Protein AF-A0A7S2ID87-F1 (afdb_monomer_lite)

Sequence (211 aa):
MTSSTAAPGLWVMKVPNFLKQHMDAAQAAGRPLGTVLPEIGSSSGGGGGPGGSSGGGQTSFTLSLAEAVLPEGVPRDYELRFTMPPAALYVLSRTEGAPGDASALESAMHEGRVTAKGEIRPRTLTAEYRNLMKDRVDEAAAPRRTMGTIIDDTELRRDRLNHRQVQQEEKAGKAQKVQRREQAQKNKRARVVLTGRELKDRLGELFGRQQ

Foldseek 3Di:
DDPPPAQDADEAEAEDPVLVVVVVVCVVVVHDFFDKAWPPDPCPDDDDDPDDDDDDDQTKIKTAGPPDPDPPLDARIKIWGWDPFDDWDWDKDWDDDDPPDPCRVVRIDTNGTHGIYTYIGRPDPDPSNVVVVVVVVCVVVVPPDPPPPVPCPPPPPPPPPPVVVVVVVVVVVVVVVVVVVVVVVVVVVVPPPQDPVSVVVVVVVVVVVVD

Structure (mmCIF, N/CA/C/O backbone):
data_AF-A0A7S2ID87-F1
#
_entry.id   AF-A0A7S2ID87-F1
#
loop_
_atom_site.group_PDB
_atom_site.id
_atom_site.type_symbol
_atom_site.label_atom_id
_atom_site.label_alt_id
_atom_site.label_comp_id
_atom_site.label_asym_id
_atom_site.label_entity_id
_atom_site.label_seq_id
_atom_site.pdbx_PDB_ins_code
_atom_site.Cartn_x
_atom_site.Cartn_y
_atom_site.Cartn_z
_atom_site.occupancy
_atom_site.B_iso_or_equiv
_atom_site.auth_seq_id
_atom_site.auth_comp_id
_atom_site.auth_asym_id
_atom_site.auth_atom_id
_atom_site.pdbx_PDB_model_num
ATOM 1 N N . MET A 1 1 ? 37.795 14.725 -13.497 1.00 40.03 1 MET A N 1
ATOM 2 C CA . MET A 1 1 ? 36.650 13.799 -13.618 1.00 40.03 1 MET A CA 1
ATOM 3 C C . MET A 1 1 ? 35.480 14.431 -12.888 1.00 40.03 1 MET A C 1
ATOM 5 O O . MET A 1 1 ? 35.488 14.493 -11.669 1.00 40.03 1 MET A O 1
ATOM 9 N N . THR A 1 2 ? 34.562 15.041 -13.629 1.00 38.81 2 THR A N 1
ATOM 10 C CA . THR A 1 2 ? 33.420 15.789 -13.091 1.00 38.81 2 THR A CA 1
ATOM 11 C C . THR A 1 2 ? 32.290 14.818 -12.760 1.00 38.81 2 THR A C 1
ATOM 13 O O . THR A 1 2 ? 31.446 14.536 -13.607 1.00 38.81 2 THR A O 1
ATOM 16 N N . SER A 1 3 ? 32.274 14.272 -11.544 1.00 42.81 3 SER A N 1
ATOM 17 C CA . SER A 1 3 ? 31.124 13.525 -11.027 1.00 42.81 3 SER A CA 1
ATOM 18 C C . SER A 1 3 ? 30.025 14.515 -10.635 1.00 42.81 3 SER A C 1
ATOM 20 O O . SER A 1 3 ? 29.896 14.911 -9.478 1.00 42.81 3 SER A O 1
ATOM 22 N N . SER A 1 4 ? 29.254 14.967 -11.625 1.00 38.69 4 SER A N 1
ATOM 23 C CA . SER A 1 4 ? 27.946 15.572 -11.383 1.00 38.69 4 SER A CA 1
ATOM 24 C C . SER A 1 4 ? 27.009 14.449 -10.943 1.00 38.69 4 SER A C 1
ATOM 26 O O . SER A 1 4 ? 26.357 13.804 -11.760 1.00 38.69 4 SER A O 1
ATOM 28 N N . THR A 1 5 ? 27.007 14.142 -9.647 1.00 57.16 5 THR A N 1
ATOM 29 C CA . THR A 1 5 ? 26.077 13.176 -9.056 1.00 57.16 5 THR A CA 1
ATOM 30 C C . THR A 1 5 ? 24.718 13.860 -8.925 1.00 57.16 5 THR A C 1
ATOM 32 O O . THR A 1 5 ? 24.322 14.296 -7.846 1.00 57.16 5 THR A O 1
ATOM 35 N N . ALA A 1 6 ? 24.018 14.045 -10.046 1.00 60.22 6 ALA A N 1
ATOM 36 C CA . ALA A 1 6 ? 22.615 14.425 -10.007 1.00 60.22 6 ALA A CA 1
ATOM 37 C C . ALA A 1 6 ? 21.863 13.296 -9.294 1.00 60.22 6 ALA A C 1
ATOM 39 O O . ALA A 1 6 ? 21.844 12.162 -9.772 1.00 60.22 6 ALA A O 1
ATOM 40 N N . ALA A 1 7 ? 21.309 13.592 -8.117 1.00 66.38 7 ALA A N 1
ATOM 41 C CA . ALA A 1 7 ? 20.566 12.605 -7.351 1.00 66.38 7 ALA A CA 1
ATOM 42 C C . ALA A 1 7 ? 19.407 12.064 -8.213 1.00 66.38 7 ALA A C 1
ATOM 44 O O . ALA A 1 7 ? 18.699 12.867 -8.835 1.00 66.38 7 ALA A O 1
ATOM 45 N N . PRO A 1 8 ? 19.226 10.736 -8.301 1.00 79.69 8 PRO A N 1
ATOM 46 C CA . PRO A 1 8 ? 18.256 10.142 -9.207 1.00 79.69 8 PRO A CA 1
ATOM 47 C C . PRO A 1 8 ? 16.834 10.606 -8.871 1.00 79.69 8 PRO A C 1
ATOM 49 O O . PRO A 1 8 ? 16.469 10.818 -7.712 1.00 79.69 8 PRO A O 1
ATOM 52 N N . GLY A 1 9 ? 16.025 10.790 -9.915 1.00 86.81 9 GLY A N 1
ATOM 53 C CA . GLY A 1 9 ? 14.604 11.075 -9.774 1.00 86.81 9 GLY A CA 1
ATOM 54 C C . GLY A 1 9 ? 13.848 9.800 -9.417 1.00 86.81 9 GLY A C 1
ATOM 55 O O . GLY A 1 9 ? 13.839 8.855 -10.200 1.00 86.81 9 GLY A O 1
ATOM 56 N N . LEU A 1 10 ? 13.216 9.776 -8.247 1.00 90.44 10 LEU A N 1
ATOM 57 C CA . LEU A 1 10 ? 12.549 8.592 -7.706 1.00 90.44 10 LEU A CA 1
ATOM 58 C C . LEU A 1 10 ? 11.033 8.653 -7.901 1.00 90.44 10 LEU A C 1
ATOM 60 O O . LEU A 1 10 ? 10.422 9.724 -7.848 1.00 90.44 10 LEU A O 1
ATOM 64 N N . TRP A 1 11 ? 10.405 7.490 -8.067 1.00 91.44 11 TRP A N 1
ATOM 65 C CA . TRP A 1 11 ? 8.948 7.352 -8.079 1.00 91.44 11 TRP A CA 1
ATOM 66 C C . TRP A 1 11 ? 8.470 6.677 -6.802 1.00 91.44 11 TRP A C 1
ATOM 68 O O . TRP A 1 11 ? 9.015 5.659 -6.383 1.00 91.44 11 TRP A O 1
ATOM 78 N N . VAL A 1 12 ? 7.419 7.227 -6.198 1.00 91.44 12 VAL A N 1
ATOM 79 C CA . VAL A 1 12 ? 6.788 6.650 -5.008 1.00 91.44 12 VAL A CA 1
ATOM 80 C C . VAL A 1 12 ? 5.393 6.166 -5.363 1.00 91.44 12 VAL A C 1
ATOM 82 O O . VAL A 1 12 ? 4.514 6.960 -5.696 1.00 91.44 12 VAL A O 1
ATOM 85 N N . MET A 1 13 ? 5.181 4.857 -5.245 1.00 92.38 13 MET A N 1
ATOM 86 C CA . MET A 1 13 ? 3.920 4.213 -5.595 1.00 92.38 13 MET A CA 1
ATOM 87 C C . MET A 1 13 ? 3.238 3.636 -4.358 1.00 92.38 13 MET A C 1
ATOM 89 O O . MET A 1 13 ? 3.838 2.892 -3.585 1.00 92.38 13 MET A O 1
ATOM 93 N N . LYS A 1 14 ? 1.954 3.950 -4.184 1.00 93.69 14 LYS A N 1
ATOM 94 C CA . LYS A 1 14 ? 1.097 3.282 -3.205 1.00 93.69 14 LYS A CA 1
ATOM 95 C C . LYS A 1 14 ? 0.700 1.908 -3.741 1.00 93.69 14 LYS A C 1
ATOM 97 O O . LYS A 1 14 ? 0.033 1.815 -4.771 1.00 93.69 14 LYS A O 1
ATOM 102 N N . VAL A 1 15 ? 1.077 0.863 -3.012 1.00 91.75 15 VAL A N 1
ATOM 103 C CA . VAL A 1 15 ? 0.817 -0.538 -3.365 1.00 91.75 15 VAL A CA 1
ATOM 104 C C . VAL A 1 15 ? -0.291 -1.098 -2.465 1.00 91.75 15 VAL A C 1
ATOM 106 O O . VAL A 1 15 ? -0.220 -0.919 -1.247 1.00 91.75 15 VAL A O 1
ATOM 109 N N . PRO A 1 16 ? -1.319 -1.775 -3.008 1.00 89.31 16 PRO A N 1
ATOM 110 C CA . PRO A 1 16 ? -2.282 -2.512 -2.196 1.00 89.31 16 PRO A CA 1
ATOM 111 C C . PRO A 1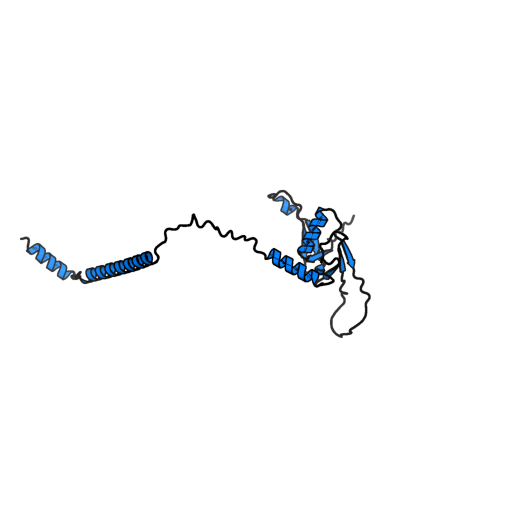 16 ? -1.609 -3.592 -1.334 1.00 89.31 16 PRO A C 1
ATOM 113 O O . PRO A 1 16 ? -0.708 -4.286 -1.800 1.00 89.31 16 PRO A O 1
ATOM 116 N N . ASN A 1 17 ? -2.081 -3.789 -0.099 1.00 87.31 17 ASN A N 1
ATOM 117 C CA . ASN A 1 17 ? -1.438 -4.696 0.867 1.00 87.31 17 ASN A CA 1
ATOM 118 C C . ASN A 1 17 ? -1.251 -6.127 0.348 1.00 87.31 17 ASN A C 1
ATOM 120 O O . ASN A 1 17 ? -0.205 -6.728 0.569 1.00 87.31 17 ASN A O 1
ATOM 124 N N . PHE A 1 18 ? -2.237 -6.672 -0.362 1.00 82.81 18 PHE A N 1
ATOM 125 C CA . PHE A 1 18 ? -2.116 -8.022 -0.910 1.00 82.81 18 PHE A CA 1
ATOM 126 C C . PHE A 1 18 ? -1.036 -8.120 -1.992 1.00 82.81 18 PHE A C 1
ATOM 128 O O . PHE A 1 18 ? -0.341 -9.128 -2.089 1.00 82.81 18 PHE A O 1
ATOM 135 N N . LEU A 1 19 ? -0.888 -7.068 -2.803 1.00 87.44 19 LEU A N 1
ATOM 136 C CA . LEU A 1 19 ? 0.127 -7.024 -3.842 1.00 87.44 19 LEU A CA 1
ATOM 137 C C . LEU A 1 19 ? 1.508 -6.899 -3.198 1.00 87.44 19 LEU A C 1
ATOM 139 O O . LEU A 1 19 ? 2.429 -7.589 -3.616 1.00 87.44 19 LEU A O 1
ATOM 143 N N . LYS A 1 20 ? 1.620 -6.116 -2.116 1.00 89.94 20 LYS A N 1
ATOM 144 C CA . LYS A 1 20 ? 2.827 -6.064 -1.286 1.00 89.94 20 LYS A CA 1
ATOM 145 C C . LYS A 1 20 ? 3.214 -7.457 -0.775 1.00 89.94 20 LYS A C 1
ATOM 147 O O . LYS A 1 20 ? 4.346 -7.864 -0.980 1.00 89.94 20 LYS A O 1
ATOM 152 N N . GLN A 1 21 ? 2.281 -8.208 -0.182 1.00 87.25 21 GLN A N 1
ATOM 153 C CA . GLN A 1 21 ? 2.548 -9.569 0.313 1.00 87.25 21 GLN A CA 1
ATOM 154 C C . GLN A 1 21 ? 3.052 -10.502 -0.797 1.00 87.25 21 GLN A C 1
ATOM 156 O O . GLN A 1 21 ? 4.003 -11.252 -0.592 1.00 87.25 21 GLN A O 1
ATOM 161 N N . HIS A 1 22 ? 2.445 -10.433 -1.985 1.00 85.44 22 HIS A N 1
ATOM 162 C CA . HIS A 1 22 ? 2.896 -11.206 -3.140 1.00 85.44 22 HIS A CA 1
ATOM 163 C C . HIS A 1 22 ? 4.303 -10.787 -3.598 1.00 85.44 22 HIS A C 1
ATOM 165 O O . HIS A 1 22 ? 5.134 -11.644 -3.893 1.00 85.44 22 HIS A O 1
ATOM 171 N N . MET A 1 23 ? 4.588 -9.482 -3.634 1.00 88.19 23 MET A N 1
ATOM 172 C CA . MET A 1 23 ? 5.908 -8.961 -3.994 1.00 88.19 23 MET A CA 1
ATOM 173 C C . MET A 1 23 ? 6.980 -9.367 -2.979 1.00 88.19 23 MET A C 1
ATOM 175 O O . MET A 1 23 ? 8.044 -9.819 -3.389 1.00 88.19 23 MET A O 1
ATOM 179 N N . ASP A 1 24 ? 6.686 -9.283 -1.680 1.00 89.69 24 ASP A N 1
ATOM 180 C CA . ASP A 1 24 ? 7.597 -9.715 -0.615 1.00 89.69 24 ASP A CA 1
ATOM 181 C C . ASP A 1 24 ? 7.930 -11.216 -0.768 1.00 89.69 24 ASP A C 1
ATOM 183 O O . ASP A 1 24 ? 9.094 -11.613 -0.709 1.00 89.69 24 ASP A O 1
ATOM 187 N N . ALA A 1 25 ? 6.917 -12.055 -1.028 1.00 87.06 25 ALA A N 1
ATOM 188 C CA . ALA A 1 25 ? 7.093 -13.495 -1.223 1.00 87.06 25 ALA A CA 1
ATOM 189 C C . ALA A 1 25 ? 7.902 -13.826 -2.489 1.00 87.06 25 ALA A C 1
ATOM 191 O O . ALA A 1 25 ? 8.789 -14.682 -2.462 1.00 87.06 25 ALA A O 1
ATOM 192 N N . ALA A 1 26 ? 7.628 -13.139 -3.599 1.00 86.31 2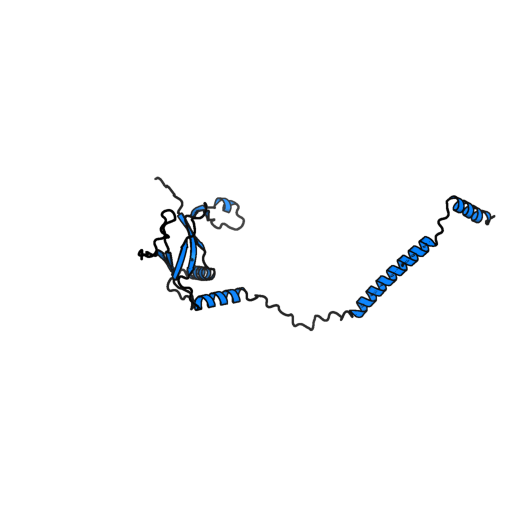6 ALA A N 1
ATOM 193 C CA . ALA A 1 26 ? 8.366 -13.321 -4.844 1.00 86.31 26 ALA A CA 1
ATOM 194 C C . ALA A 1 26 ? 9.825 -12.847 -4.723 1.00 86.31 26 ALA A C 1
ATOM 196 O O . ALA A 1 26 ? 10.724 -13.534 -5.209 1.00 86.31 26 ALA A O 1
ATOM 197 N N . GLN A 1 27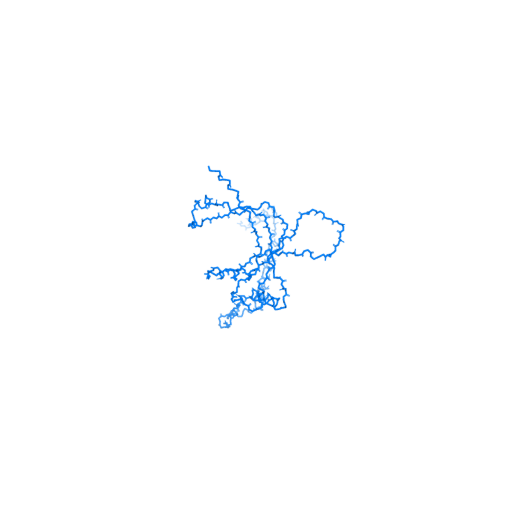 ? 10.073 -11.741 -4.013 1.00 88.88 27 GLN A N 1
ATOM 198 C CA . GLN A 1 27 ? 11.417 -11.245 -3.719 1.00 88.88 27 GLN A CA 1
ATOM 199 C C . GLN A 1 27 ? 12.204 -12.229 -2.844 1.00 88.88 27 GLN A C 1
ATOM 201 O O . GLN A 1 27 ? 13.351 -12.536 -3.162 1.00 88.88 27 GLN A O 1
ATOM 206 N N . ALA A 1 28 ? 11.587 -12.774 -1.790 1.00 88.44 28 ALA A N 1
ATOM 207 C CA . ALA A 1 28 ? 12.207 -13.800 -0.948 1.00 88.44 28 ALA A CA 1
ATOM 208 C C . ALA A 1 28 ? 12.546 -15.080 -1.736 1.00 88.44 28 ALA A C 1
ATOM 210 O O . ALA A 1 28 ? 13.547 -15.736 -1.459 1.00 88.44 28 ALA A O 1
ATOM 211 N N . ALA A 1 29 ? 11.743 -15.411 -2.751 1.00 87.12 29 ALA A N 1
ATOM 212 C CA . ALA A 1 29 ? 11.988 -16.527 -3.660 1.00 87.12 29 ALA A CA 1
ATOM 213 C C . ALA A 1 29 ? 12.976 -16.205 -4.802 1.00 87.12 29 ALA A C 1
ATOM 215 O O . ALA A 1 29 ? 13.206 -17.065 -5.654 1.00 87.12 29 ALA A O 1
ATOM 216 N N . GLY A 1 30 ? 13.520 -14.982 -4.870 1.00 87.81 30 GLY A N 1
ATOM 217 C CA . GLY A 1 30 ? 14.417 -14.539 -5.944 1.00 87.81 30 GLY A CA 1
ATOM 218 C C . GLY A 1 30 ? 13.762 -14.492 -7.330 1.00 87.81 30 GLY A C 1
ATOM 219 O O . GLY A 1 30 ? 14.453 -14.587 -8.343 1.00 87.81 30 GLY A O 1
ATOM 220 N N . ARG A 1 31 ? 12.428 -14.396 -7.397 1.00 86.44 31 ARG A N 1
ATOM 221 C CA . ARG A 1 31 ? 11.663 -14.403 -8.652 1.00 86.44 31 ARG A CA 1
ATOM 222 C C . ARG A 1 31 ? 11.424 -12.979 -9.159 1.00 86.44 31 ARG A C 1
ATOM 224 O O . ARG A 1 31 ? 11.217 -12.072 -8.350 1.00 86.44 31 ARG A O 1
ATOM 231 N N . PRO A 1 32 ? 11.388 -12.763 -10.487 1.00 86.75 32 PRO A N 1
ATOM 232 C CA . PRO A 1 32 ? 11.008 -11.468 -11.038 1.00 86.75 32 PRO A CA 1
ATOM 233 C C . PRO A 1 32 ? 9.559 -11.129 -10.659 1.00 86.75 32 PRO A C 1
ATOM 235 O O . PRO A 1 32 ? 8.677 -11.984 -10.719 1.00 86.75 32 PRO A O 1
ATOM 238 N N . LEU A 1 33 ? 9.312 -9.871 -10.285 1.00 87.19 33 LEU A N 1
ATOM 239 C CA . LEU A 1 33 ? 7.988 -9.396 -9.860 1.00 87.19 33 LEU A CA 1
ATOM 240 C C . LEU A 1 33 ? 7.041 -9.157 -11.042 1.00 87.19 33 LEU A C 1
ATOM 242 O O . LEU A 1 33 ? 5.837 -9.388 -10.944 1.00 87.19 33 LEU A O 1
ATOM 246 N N . GLY A 1 34 ? 7.588 -8.693 -12.162 1.00 89.75 34 GLY A N 1
ATOM 247 C CA . GLY A 1 34 ? 6.828 -8.301 -13.338 1.00 89.75 34 GLY A CA 1
ATOM 248 C C . GLY A 1 34 ? 7.561 -7.253 -14.160 1.00 89.75 34 GLY A C 1
ATOM 249 O O . GLY A 1 34 ? 8.721 -6.932 -13.898 1.00 89.75 34 GLY A O 1
ATOM 250 N N . THR A 1 35 ? 6.862 -6.712 -15.148 1.00 91.56 35 THR A N 1
ATOM 251 C CA . THR A 1 35 ? 7.368 -5.674 -16.046 1.00 91.56 35 THR A CA 1
ATOM 252 C C . THR A 1 35 ? 6.466 -4.454 -15.990 1.00 91.56 35 THR A C 1
ATOM 254 O O . THR A 1 35 ? 5.243 -4.581 -16.045 1.00 91.56 35 THR A O 1
ATOM 257 N N . VAL A 1 36 ? 7.072 -3.270 -15.906 1.00 91.50 36 VAL A N 1
ATOM 258 C CA . VAL A 1 36 ? 6.365 -1.996 -16.056 1.00 91.50 36 VAL A CA 1
ATOM 259 C C . VAL A 1 36 ? 6.531 -1.538 -17.496 1.00 91.50 36 VAL A C 1
ATOM 261 O O . VAL A 1 36 ? 7.653 -1.356 -17.964 1.00 91.50 36 VAL A O 1
ATOM 264 N N . LEU A 1 37 ? 5.416 -1.359 -18.191 1.00 90.31 37 LEU A N 1
ATOM 265 C CA . LEU A 1 37 ? 5.379 -0.907 -19.573 1.00 90.31 37 LEU A CA 1
ATOM 266 C C . LEU A 1 37 ? 4.681 0.455 -19.634 1.00 90.31 37 LEU A C 1
ATOM 268 O O . LEU A 1 37 ? 3.621 0.614 -19.021 1.00 90.31 37 LEU A O 1
ATOM 272 N N . PRO A 1 38 ? 5.240 1.449 -20.346 1.00 87.81 38 PRO A N 1
ATOM 273 C CA . PRO A 1 38 ? 4.486 2.652 -20.658 1.00 87.81 38 PRO A CA 1
ATOM 274 C C . PRO A 1 38 ? 3.290 2.253 -21.521 1.00 87.81 38 PRO A C 1
ATOM 276 O O . PRO A 1 38 ? 3.427 1.496 -22.484 1.00 87.81 38 PRO A O 1
ATOM 279 N N . GLU A 1 39 ? 2.108 2.747 -21.179 1.00 79.00 39 GLU A N 1
ATOM 280 C CA . GLU A 1 39 ? 0.954 2.589 -22.047 1.00 79.00 39 GLU A CA 1
ATOM 281 C C . GLU A 1 39 ? 1.128 3.597 -23.183 1.00 79.00 39 GLU A C 1
ATOM 283 O O . GLU A 1 39 ? 0.947 4.805 -23.025 1.00 79.00 39 GLU A O 1
ATOM 288 N N . ILE A 1 40 ? 1.576 3.102 -24.336 1.00 69.50 40 ILE A N 1
ATOM 289 C CA . ILE A 1 40 ? 1.690 3.913 -25.544 1.00 69.50 40 ILE A CA 1
ATOM 290 C C . ILE A 1 40 ? 0.265 4.123 -26.051 1.00 69.50 40 ILE A C 1
ATOM 292 O O . ILE A 1 40 ? -0.245 3.372 -26.883 1.00 69.50 40 ILE A O 1
ATOM 296 N N . GLY A 1 41 ? -0.409 5.122 -25.488 1.00 56.56 41 GLY A N 1
ATOM 297 C CA . GLY A 1 41 ? -1.694 5.579 -25.976 1.00 56.56 41 GLY A CA 1
ATOM 298 C C . GLY A 1 41 ? -1.537 6.053 -27.414 1.00 56.56 41 GLY A C 1
ATOM 299 O O . GLY A 1 41 ? -1.013 7.134 -27.674 1.00 56.56 41 GLY A O 1
ATOM 300 N N . SER A 1 42 ? -2.033 5.244 -28.348 1.00 45.97 42 SER A N 1
ATOM 301 C CA . SER A 1 42 ? -2.579 5.771 -29.590 1.00 45.97 42 SER A CA 1
ATOM 302 C C . SER A 1 42 ? -3.614 6.813 -29.185 1.00 45.97 42 SER A C 1
ATOM 304 O O . SER A 1 42 ? -4.549 6.505 -28.449 1.00 45.97 42 SER A O 1
ATOM 306 N N . SER A 1 43 ? -3.416 8.053 -29.608 1.00 45.91 43 SER A N 1
ATOM 307 C CA . SER A 1 43 ? -4.355 9.157 -29.468 1.00 45.91 43 SER A CA 1
ATOM 308 C C . SER A 1 43 ? -5.643 8.848 -30.244 1.00 45.91 43 SER A C 1
ATOM 310 O O . SER A 1 43 ? -5.891 9.400 -31.312 1.00 45.91 43 SER A O 1
ATOM 312 N N . SER A 1 44 ? -6.475 7.928 -29.750 1.00 44.41 44 SER A N 1
ATOM 313 C CA . SER A 1 44 ? -7.812 7.710 -30.292 1.00 44.41 44 SER A CA 1
ATOM 314 C C . SER A 1 44 ? -8.676 8.890 -29.866 1.00 44.41 44 SER A C 1
ATOM 316 O O . SER A 1 44 ? -8.989 9.056 -28.687 1.00 44.41 44 SER A O 1
ATOM 318 N N . GLY A 1 45 ? -8.969 9.745 -30.842 1.00 46.19 45 GLY A N 1
ATOM 319 C CA . GLY A 1 45 ? -9.698 10.986 -30.667 1.00 46.19 45 GLY A CA 1
ATOM 320 C C . GLY A 1 45 ? -11.082 10.828 -30.043 1.00 46.19 45 GLY A C 1
ATOM 321 O O . GLY A 1 45 ? -11.722 9.783 -30.113 1.00 46.19 45 GLY A O 1
ATOM 322 N N . GLY A 1 46 ? -11.552 11.934 -29.476 1.00 43.03 46 GLY A N 1
ATOM 323 C CA . GLY A 1 46 ? -12.934 12.089 -29.047 1.00 43.03 46 GLY A CA 1
ATOM 324 C C . GLY A 1 46 ? -13.060 13.054 -27.879 1.00 43.03 46 GLY A C 1
ATOM 325 O O . GLY A 1 46 ? -12.802 12.680 -26.743 1.00 43.03 46 GLY A O 1
ATOM 326 N N . GLY A 1 47 ? -13.503 14.280 -28.165 1.00 37.56 47 GLY A N 1
ATOM 327 C CA . GLY A 1 47 ? -14.029 15.196 -27.151 1.00 37.56 47 GLY A CA 1
ATOM 328 C C . GLY A 1 47 ? -13.246 16.493 -27.006 1.00 37.56 47 GLY A C 1
ATOM 329 O O . GLY A 1 47 ? -12.547 16.696 -26.020 1.00 37.56 47 GLY A O 1
ATOM 330 N N . GLY A 1 48 ? -13.396 17.391 -27.981 1.00 44.41 48 GLY A N 1
ATOM 331 C CA . GLY A 1 48 ? -13.028 18.791 -27.817 1.00 44.41 48 GLY A CA 1
ATOM 332 C C . GLY A 1 48 ? -13.854 19.434 -26.702 1.00 44.41 48 GLY A C 1
ATOM 333 O O . GLY A 1 48 ? -15.072 19.550 -26.811 1.00 44.41 48 GLY A O 1
ATOM 334 N N . GLY A 1 49 ? -13.176 19.863 -25.643 1.00 35.91 49 GLY A N 1
ATOM 335 C CA . GLY A 1 49 ? -13.684 20.808 -24.657 1.00 35.91 49 GLY A CA 1
ATOM 336 C C . GLY A 1 49 ? -12.727 22.001 -24.606 1.00 35.91 49 GLY A C 1
ATOM 337 O O . GLY A 1 49 ? -11.533 21.793 -24.378 1.00 35.91 49 GLY A O 1
ATOM 338 N N . PRO A 1 50 ? -13.181 23.241 -24.853 1.00 47.19 50 PRO A N 1
ATOM 339 C CA . PRO A 1 50 ? -12.310 24.401 -24.805 1.00 47.19 50 PRO A CA 1
ATOM 340 C C . PRO A 1 50 ? -12.197 24.881 -23.356 1.00 47.19 50 PRO A C 1
ATOM 342 O O . PRO A 1 50 ? -13.105 25.518 -22.831 1.00 47.19 50 PRO A O 1
ATOM 345 N N . GLY A 1 51 ? -11.075 24.582 -22.705 1.00 43.69 51 GLY A N 1
ATOM 346 C CA . GLY A 1 51 ? -10.717 25.231 -21.445 1.00 43.69 51 GLY A CA 1
ATOM 347 C C . GLY A 1 51 ? -9.873 24.363 -20.525 1.00 43.69 51 GLY A C 1
ATOM 348 O O . GLY A 1 51 ? -10.406 23.512 -19.822 1.00 43.69 51 GLY A O 1
ATOM 349 N N . GLY A 1 52 ? -8.567 24.629 -20.473 1.00 37.75 52 GLY A N 1
ATOM 350 C CA . GLY A 1 52 ? -7.731 24.157 -19.368 1.00 37.75 52 GLY A CA 1
ATOM 351 C C . GLY A 1 52 ? -6.299 23.806 -19.751 1.00 37.75 52 GLY A C 1
ATOM 352 O O . GLY A 1 52 ? -6.007 22.670 -20.086 1.00 37.75 52 GLY A O 1
ATOM 353 N N . SER A 1 53 ? -5.423 24.806 -19.662 1.00 36.81 53 SER A N 1
ATOM 354 C CA . SER A 1 53 ? -4.004 24.735 -19.288 1.00 36.81 53 SER A CA 1
ATOM 355 C C . SER A 1 53 ? -3.163 23.494 -19.641 1.00 36.81 53 SER A C 1
ATOM 357 O O . SER A 1 53 ? -3.184 22.479 -18.959 1.00 36.81 53 SER A O 1
ATOM 359 N N . SER A 1 54 ? -2.241 23.717 -20.582 1.00 38.16 54 SER A N 1
ATOM 360 C CA . SER A 1 54 ? -0.811 23.385 -20.468 1.00 38.16 54 SER A CA 1
ATOM 361 C C . SER A 1 54 ? -0.416 21.940 -20.108 1.00 38.16 54 SER A C 1
ATOM 363 O O . SER A 1 54 ? -0.046 21.640 -18.978 1.00 38.16 54 SER A O 1
ATOM 365 N N . GLY A 1 55 ? -0.295 21.099 -21.139 1.00 40.56 55 GLY A N 1
ATOM 366 C CA . GLY A 1 55 ? 1.020 20.547 -21.496 1.00 40.56 55 GLY A CA 1
ATOM 367 C C . GLY A 1 55 ? 1.685 19.557 -20.535 1.00 40.56 55 GLY A C 1
ATOM 368 O O . GLY A 1 55 ? 2.863 19.711 -20.229 1.00 40.56 55 GLY A O 1
ATOM 369 N N . GLY A 1 56 ? 0.979 18.510 -20.121 1.00 44.00 56 GLY A N 1
ATOM 370 C CA . GLY A 1 56 ? 1.595 17.315 -19.547 1.00 44.00 56 GLY A CA 1
ATOM 371 C C . GLY A 1 56 ? 0.771 16.099 -19.929 1.00 44.00 56 GLY A C 1
ATOM 372 O O . GLY A 1 56 ? -0.213 15.805 -19.259 1.00 44.00 56 GLY A O 1
ATOM 373 N N . GLY A 1 57 ? 1.122 15.433 -21.034 1.00 52.62 57 GLY A N 1
ATOM 374 C CA . GLY A 1 57 ? 0.483 14.174 -21.413 1.00 52.62 57 GLY A CA 1
ATOM 375 C C . GLY A 1 57 ? 0.547 13.221 -20.226 1.00 52.62 57 GLY A C 1
ATOM 376 O O . GLY 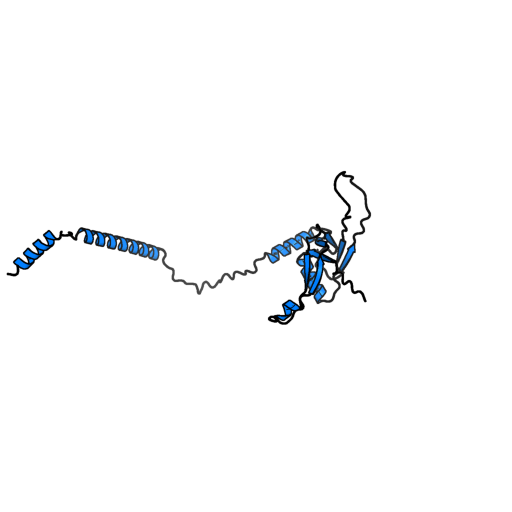A 1 57 ? 1.632 12.956 -19.710 1.00 52.62 57 GLY A O 1
ATOM 377 N N . GLN A 1 58 ? -0.612 12.786 -19.740 1.00 59.12 58 GLN A N 1
ATOM 378 C CA . GLN A 1 58 ? -0.704 11.889 -18.600 1.00 59.12 58 GLN A CA 1
ATOM 379 C C . GLN A 1 58 ? -0.116 10.545 -19.044 1.00 59.12 58 GLN A C 1
ATOM 381 O O . GLN A 1 58 ? -0.772 9.770 -19.731 1.00 59.12 58 GLN A O 1
ATOM 386 N N . THR A 1 59 ? 1.162 10.311 -18.750 1.00 66.75 59 THR A N 1
ATOM 387 C CA . THR A 1 59 ? 1.829 9.051 -19.065 1.00 66.75 59 THR A CA 1
ATOM 388 C C . THR A 1 59 ? 1.264 7.985 -18.132 1.00 66.75 59 THR A C 1
ATOM 390 O O . THR A 1 59 ? 1.595 7.936 -16.946 1.00 66.75 59 THR A O 1
ATOM 393 N N . SER A 1 60 ? 0.344 7.165 -18.640 1.00 79.81 60 SER A N 1
ATOM 394 C CA . SER A 1 60 ? -0.116 5.972 -17.935 1.00 79.81 60 SER A CA 1
ATOM 395 C C . SER A 1 60 ? 0.895 4.844 -18.132 1.00 79.81 60 SER A C 1
ATOM 397 O O . SER A 1 60 ? 1.543 4.716 -19.173 1.00 79.81 60 SER A O 1
ATOM 399 N N . PHE A 1 61 ? 1.085 4.038 -17.093 1.00 90.38 61 PHE A N 1
ATOM 400 C CA . PHE A 1 61 ? 1.957 2.869 -17.133 1.00 90.38 61 PHE A CA 1
ATOM 401 C C . PHE A 1 61 ? 1.161 1.663 -16.657 1.00 90.38 61 PHE A C 1
ATOM 403 O O . PHE A 1 61 ? 0.286 1.782 -15.800 1.00 90.38 61 PHE A O 1
ATOM 410 N N . THR A 1 62 ? 1.480 0.493 -17.194 1.00 92.00 62 THR A N 1
ATOM 411 C CA . THR A 1 62 ? 0.899 -0.779 -16.771 1.00 92.00 62 THR A CA 1
ATOM 412 C C . THR A 1 62 ? 1.982 -1.638 -16.135 1.00 92.00 62 THR A C 1
ATOM 414 O O . THR A 1 62 ? 3.050 -1.829 -16.710 1.00 92.00 62 THR A O 1
ATOM 417 N N . LEU A 1 63 ? 1.711 -2.155 -14.943 1.00 92.00 63 LEU A N 1
ATOM 418 C CA . LEU A 1 63 ? 2.477 -3.214 -14.306 1.00 92.00 63 LEU A CA 1
ATOM 419 C C . LEU A 1 63 ? 1.803 -4.544 -14.619 1.00 92.00 63 LEU A C 1
ATOM 421 O O . LEU A 1 63 ? 0.703 -4.808 -14.135 1.00 92.00 63 LEU A O 1
ATOM 425 N N . SER A 1 64 ? 2.493 -5.382 -15.382 1.00 91.19 64 SER A N 1
ATOM 426 C CA . SER A 1 64 ? 2.096 -6.766 -15.625 1.00 91.19 64 SER A CA 1
ATOM 427 C C . SER A 1 64 ? 2.924 -7.674 -14.731 1.00 91.19 64 SER A C 1
ATOM 429 O O . SER A 1 64 ? 4.155 -7.699 -14.823 1.00 91.19 64 SER A O 1
ATOM 431 N N . LEU A 1 65 ? 2.257 -8.401 -13.837 1.00 89.56 65 LEU A N 1
ATOM 432 C CA . LEU A 1 65 ? 2.929 -9.334 -12.940 1.00 89.56 65 LEU A CA 1
ATOM 433 C C . LEU A 1 65 ? 3.505 -10.519 -13.723 1.00 89.56 65 LEU A C 1
ATOM 435 O O . LEU A 1 65 ? 2.918 -10.994 -14.705 1.00 89.56 65 LEU A O 1
ATOM 439 N N . ALA A 1 66 ? 4.675 -10.983 -13.279 1.00 84.56 66 ALA A N 1
ATOM 440 C CA . ALA A 1 66 ? 5.316 -12.162 -13.844 1.00 84.56 66 ALA A CA 1
ATOM 441 C C . ALA A 1 66 ? 4.418 -13.396 -13.677 1.00 84.56 66 ALA A C 1
ATOM 443 O O . ALA A 1 66 ? 3.555 -13.445 -12.802 1.00 84.56 66 ALA A O 1
ATOM 444 N N . GLU A 1 67 ? 4.649 -14.403 -14.515 1.00 65.62 67 GLU A N 1
ATOM 445 C CA . GLU A 1 67 ? 3.862 -15.638 -14.630 1.00 65.62 67 GLU A CA 1
ATOM 446 C C . GLU A 1 67 ? 4.093 -16.614 -13.457 1.00 65.62 67 GLU A C 1
ATOM 448 O O . GLU A 1 67 ? 4.247 -17.820 -13.622 1.00 65.62 67 GLU A O 1
ATOM 453 N N . ALA A 1 68 ? 4.177 -16.077 -12.242 1.00 63.47 68 ALA A N 1
ATOM 454 C CA . ALA A 1 68 ? 4.119 -16.856 -11.022 1.00 63.47 68 ALA A CA 1
ATOM 455 C C . ALA A 1 68 ? 2.671 -17.294 -10.760 1.00 63.47 68 ALA A C 1
ATOM 457 O O . ALA A 1 68 ? 1.724 -16.702 -11.279 1.00 63.47 68 ALA A O 1
ATOM 458 N N . VAL A 1 69 ? 2.509 -18.331 -9.933 1.00 66.62 69 VAL A N 1
ATOM 459 C CA . VAL A 1 69 ? 1.209 -18.827 -9.460 1.00 66.62 69 VAL A CA 1
ATOM 460 C C . VAL A 1 69 ? 0.522 -17.720 -8.654 1.00 66.62 69 VAL A C 1
ATOM 462 O O . VAL A 1 69 ? 0.690 -17.616 -7.439 1.00 66.62 69 VAL A O 1
ATOM 465 N N . LEU A 1 70 ? -0.205 -16.848 -9.348 1.00 72.56 70 LEU A N 1
ATOM 466 C CA . LEU A 1 70 ? -1.088 -15.873 -8.735 1.00 72.56 70 LEU A CA 1
ATOM 467 C C . LEU A 1 70 ? -2.295 -16.628 -8.164 1.00 72.56 70 LEU A C 1
ATOM 469 O O . LEU A 1 70 ? -2.793 -17.549 -8.815 1.00 72.56 70 LEU A O 1
ATOM 473 N N . PRO A 1 71 ? -2.779 -16.259 -6.967 1.00 74.25 71 PRO A N 1
ATOM 474 C CA . PRO A 1 71 ? -4.034 -16.792 -6.462 1.00 74.25 71 PRO A CA 1
ATOM 475 C C . PRO A 1 71 ? -5.167 -16.548 -7.465 1.00 74.25 71 PRO A C 1
ATOM 477 O O . PRO A 1 71 ? -5.208 -15.502 -8.121 1.00 74.25 71 PRO A O 1
ATOM 480 N N . GLU A 1 72 ? -6.088 -17.503 -7.563 1.00 76.88 72 GLU A N 1
ATOM 481 C CA . GLU A 1 72 ? -7.256 -17.401 -8.438 1.00 76.88 72 GLU A CA 1
ATOM 482 C C . GLU A 1 72 ? -8.040 -16.105 -8.149 1.00 76.88 72 GLU A C 1
ATOM 484 O O . GLU A 1 72 ? -8.206 -15.699 -6.996 1.00 76.88 72 GLU A O 1
ATOM 489 N N . GLY A 1 73 ? -8.452 -15.400 -9.206 1.00 75.06 73 GLY A N 1
ATOM 490 C CA . GLY A 1 73 ? -9.168 -14.123 -9.106 1.00 75.06 73 GLY A CA 1
ATOM 491 C C . GLY A 1 73 ? -8.297 -12.875 -8.874 1.00 75.06 73 GLY A C 1
ATOM 492 O O . GLY A 1 73 ? -8.837 -11.766 -8.813 1.00 75.06 73 GLY A O 1
ATOM 493 N N . VAL A 1 74 ? -6.965 -12.996 -8.764 1.00 80.56 74 VAL A N 1
ATOM 494 C CA . VAL A 1 74 ? -6.061 -11.831 -8.685 1.00 80.56 74 VAL A CA 1
ATOM 495 C C . VAL A 1 74 ? -5.738 -11.302 -10.092 1.00 80.56 74 VAL A C 1
ATOM 497 O O . VAL A 1 74 ? -5.205 -12.049 -10.912 1.00 80.56 74 VAL A O 1
ATOM 500 N N . PRO A 1 75 ? -5.992 -10.009 -10.388 1.00 84.12 75 PRO A N 1
ATOM 501 C CA . PRO A 1 75 ? -5.624 -9.409 -11.664 1.00 84.12 75 PRO A CA 1
ATOM 502 C C . PRO A 1 75 ? -4.119 -9.501 -11.913 1.00 84.12 75 PRO A C 1
ATOM 504 O O . PRO A 1 75 ? -3.322 -9.300 -10.994 1.00 84.12 75 PRO A O 1
ATOM 507 N N . ARG A 1 76 ? -3.737 -9.767 -13.164 1.00 86.88 76 ARG A N 1
ATOM 508 C CA . ARG A 1 76 ? -2.333 -9.777 -13.600 1.00 86.88 76 ARG A CA 1
ATOM 509 C C . ARG A 1 76 ? -1.825 -8.382 -13.952 1.00 86.88 76 ARG A C 1
ATOM 511 O O . ARG A 1 76 ? -0.658 -8.081 -13.711 1.00 86.88 76 ARG A O 1
ATOM 518 N N . ASP A 1 77 ? -2.715 -7.546 -14.476 1.00 90.19 77 ASP A N 1
ATOM 519 C CA . ASP A 1 77 ? -2.390 -6.210 -14.954 1.00 90.19 77 ASP A CA 1
ATOM 520 C C . ASP A 1 77 ? -2.919 -5.136 -14.009 1.00 90.19 77 ASP A C 1
ATOM 522 O O . ASP A 1 77 ? -4.098 -5.105 -13.630 1.00 90.19 77 ASP A O 1
ATOM 526 N N . TYR A 1 78 ? -2.028 -4.213 -13.673 1.00 91.62 78 TYR A N 1
ATOM 527 C CA . TYR A 1 78 ? -2.305 -3.073 -12.821 1.00 91.62 78 TYR A CA 1
ATOM 528 C C . TYR A 1 78 ? -1.950 -1.780 -13.538 1.00 91.62 78 TYR A C 1
ATOM 530 O O . TYR A 1 78 ? -0.890 -1.658 -14.139 1.00 91.62 78 TYR A O 1
ATOM 538 N N . GLU A 1 79 ? -2.819 -0.791 -13.433 1.00 92.19 79 GLU A N 1
ATOM 539 C CA . GLU A 1 79 ? -2.571 0.563 -13.900 1.00 92.19 79 GLU A CA 1
ATOM 540 C C . GLU A 1 79 ? -1.827 1.357 -12.815 1.00 92.19 79 GLU A C 1
ATOM 542 O O . GLU A 1 79 ? -2.216 1.366 -11.640 1.00 92.19 79 GLU A O 1
ATOM 547 N N . LEU A 1 80 ? -0.756 2.040 -13.209 1.00 92.31 80 LEU A N 1
ATOM 548 C CA . LEU A 1 80 ? -0.017 2.982 -12.378 1.00 92.31 80 LEU A CA 1
ATOM 549 C C . LEU A 1 80 ? -0.563 4.379 -12.652 1.00 92.31 80 LEU A C 1
ATOM 551 O O . LEU A 1 80 ? -0.311 4.968 -13.704 1.00 92.31 80 LEU A O 1
ATOM 555 N N . ARG A 1 81 ? -1.294 4.921 -11.679 1.00 88.88 81 ARG A N 1
ATOM 556 C CA . ARG A 1 81 ? -1.858 6.267 -11.760 1.00 88.88 81 ARG A CA 1
ATOM 557 C C . ARG A 1 81 ? -0.999 7.244 -10.995 1.00 88.88 81 ARG A C 1
ATOM 559 O O . ARG A 1 81 ? -0.958 7.212 -9.766 1.00 88.88 81 ARG A O 1
ATOM 566 N N . PHE A 1 82 ? -0.343 8.134 -11.724 1.00 88.38 82 PHE A N 1
ATOM 567 C CA . PHE A 1 82 ? 0.391 9.239 -11.130 1.00 88.38 82 PHE A CA 1
ATOM 568 C C . PHE A 1 82 ? -0.571 10.354 -10.717 1.00 88.38 82 PHE A C 1
ATOM 570 O O . PHE A 1 82 ? -1.468 10.754 -11.458 1.00 88.38 82 PHE A O 1
ATOM 577 N N . THR A 1 83 ? -0.388 10.831 -9.494 1.00 82.44 83 THR A N 1
ATOM 578 C CA . THR A 1 83 ? -1.046 12.021 -8.951 1.00 82.44 83 THR A CA 1
ATOM 579 C C . THR A 1 83 ? -0.204 13.262 -9.241 1.00 82.44 83 THR A C 1
ATOM 581 O O . THR A 1 83 ? 0.885 13.156 -9.808 1.00 82.44 83 THR A O 1
ATOM 584 N N . MET A 1 84 ? -0.682 14.441 -8.828 1.00 76.31 84 MET A N 1
ATOM 585 C CA . MET A 1 84 ? 0.122 15.663 -8.885 1.00 76.31 84 MET A CA 1
ATOM 586 C C . MET A 1 84 ? 1.534 15.436 -8.315 1.00 76.31 84 MET A C 1
ATOM 588 O O . MET A 1 84 ? 1.673 14.718 -7.314 1.00 76.31 84 MET A O 1
ATOM 592 N N . PRO A 1 85 ? 2.567 16.057 -8.918 1.00 70.88 85 PRO A N 1
ATOM 593 C CA . PRO A 1 85 ? 3.929 15.965 -8.419 1.00 70.88 85 PRO A CA 1
ATOM 594 C C . PRO A 1 85 ? 3.954 16.324 -6.932 1.00 70.88 85 PRO A C 1
ATOM 596 O O . PRO A 1 85 ? 3.361 17.337 -6.541 1.00 70.88 85 PRO A O 1
ATOM 599 N N . PRO A 1 86 ? 4.584 15.502 -6.081 1.00 76.31 86 PRO A N 1
ATOM 600 C CA . PRO A 1 86 ? 4.634 15.816 -4.669 1.00 76.31 86 PRO A CA 1
ATOM 601 C C . PRO A 1 86 ? 5.420 17.113 -4.442 1.00 76.31 86 PRO A C 1
ATOM 603 O O . PRO A 1 86 ? 6.328 17.458 -5.206 1.00 76.31 86 PRO A O 1
ATOM 606 N N . ALA A 1 87 ? 5.113 17.807 -3.341 1.00 82.19 87 ALA A N 1
ATOM 607 C CA . ALA A 1 87 ? 6.030 18.798 -2.781 1.00 82.19 87 ALA A CA 1
ATOM 608 C C . ALA A 1 87 ? 7.418 18.163 -2.559 1.00 82.19 87 ALA A C 1
ATOM 610 O O . ALA A 1 87 ? 7.549 16.943 -2.621 1.00 82.19 87 ALA A O 1
ATOM 611 N N . ALA A 1 88 ? 8.457 18.969 -2.321 1.00 85.69 88 ALA A N 1
ATOM 612 C CA . ALA A 1 88 ? 9.835 18.485 -2.207 1.00 85.69 88 ALA A CA 1
ATOM 613 C C . ALA A 1 88 ? 9.965 17.317 -1.201 1.00 85.69 88 ALA A C 1
ATOM 615 O O . ALA A 1 88 ? 10.026 17.521 0.008 1.00 85.69 88 ALA A O 1
ATOM 616 N N . LEU A 1 89 ? 9.977 16.092 -1.732 1.00 89.31 89 LEU A N 1
ATOM 617 C CA . LEU A 1 89 ? 10.098 14.835 -1.007 1.00 89.31 89 LEU A CA 1
ATOM 618 C C . LEU A 1 89 ? 11.446 14.225 -1.362 1.00 89.31 89 LEU A C 1
ATOM 620 O O . LEU A 1 89 ? 11.791 14.109 -2.541 1.00 89.31 89 LEU A O 1
ATOM 624 N N . TYR A 1 90 ? 12.177 13.814 -0.336 1.00 90.06 90 TYR A N 1
ATOM 625 C CA . TYR A 1 90 ? 13.492 13.205 -0.458 1.00 90.06 90 TYR A CA 1
ATOM 626 C C . TYR A 1 90 ? 13.476 11.853 0.239 1.00 90.06 90 TYR A C 1
ATOM 628 O O . TYR A 1 90 ? 12.841 11.698 1.285 1.00 90.06 90 TYR A O 1
ATOM 636 N N . VAL A 1 91 ? 14.152 10.879 -0.358 1.00 89.38 91 VAL A N 1
ATOM 637 C CA . VAL A 1 91 ? 14.324 9.551 0.224 1.00 89.38 91 VAL A CA 1
ATOM 638 C C . VAL A 1 91 ? 15.712 9.488 0.843 1.00 89.38 91 VAL A C 1
ATOM 640 O O . VAL A 1 91 ? 16.706 9.835 0.204 1.00 89.38 91 VAL A O 1
ATOM 643 N N . LEU A 1 92 ? 15.755 9.073 2.105 1.00 89.25 92 LEU A N 1
ATOM 644 C CA . LEU A 1 92 ? 16.980 8.826 2.850 1.00 89.25 92 LEU A CA 1
ATOM 645 C C . LEU A 1 92 ? 17.008 7.341 3.206 1.00 89.25 92 LEU A C 1
ATOM 647 O O . LEU A 1 92 ? 16.006 6.814 3.696 1.00 89.25 92 LEU A O 1
ATOM 651 N N . SER A 1 93 ? 18.129 6.677 2.963 1.00 86.88 93 SER A N 1
ATOM 652 C CA . SER A 1 93 ? 18.371 5.313 3.420 1.00 86.88 93 SER A CA 1
ATOM 653 C C . SER A 1 93 ? 19.323 5.323 4.608 1.00 86.88 93 SER A C 1
ATOM 655 O O . SER A 1 93 ? 20.076 6.272 4.838 1.00 86.88 93 SER A O 1
ATOM 657 N N . ARG A 1 94 ? 19.262 4.257 5.399 1.00 85.06 94 ARG A N 1
ATOM 658 C CA . ARG A 1 94 ? 20.170 4.017 6.514 1.00 85.06 94 ARG A CA 1
ATOM 659 C C . ARG A 1 94 ? 20.686 2.599 6.372 1.00 85.06 94 ARG A C 1
ATOM 661 O O . ARG A 1 94 ? 19.886 1.668 6.317 1.00 85.06 94 ARG A O 1
ATOM 668 N N . THR A 1 95 ? 22.000 2.433 6.320 1.00 76.94 95 THR A N 1
ATOM 669 C CA . THR A 1 95 ? 22.612 1.110 6.444 1.00 76.94 95 THR A CA 1
ATOM 670 C C . THR A 1 95 ? 22.433 0.641 7.881 1.00 76.94 95 THR A C 1
ATOM 672 O O . THR A 1 95 ? 22.810 1.343 8.822 1.00 76.94 95 THR A O 1
ATOM 675 N N . GLU A 1 96 ? 21.791 -0.507 8.058 1.00 69.25 96 GLU A N 1
ATOM 676 C CA . GLU A 1 96 ? 21.467 -1.045 9.375 1.00 69.25 96 GLU A CA 1
ATOM 677 C C . GLU A 1 96 ? 22.759 -1.485 10.088 1.00 69.25 96 GLU A C 1
ATOM 679 O O . GLU A 1 96 ? 23.312 -2.550 9.824 1.00 69.25 96 GLU A O 1
ATOM 684 N N . GLY A 1 97 ? 23.282 -0.613 10.953 1.00 62.00 97 GLY A N 1
ATOM 685 C CA . GLY A 1 97 ? 24.246 -0.971 11.993 1.00 62.00 97 GLY A CA 1
ATOM 686 C C . GLY A 1 97 ? 23.525 -1.541 13.218 1.00 62.00 97 GLY A C 1
ATOM 687 O O . GLY A 1 97 ? 22.312 -1.374 13.362 1.00 62.00 97 GLY A O 1
ATOM 688 N N . ALA A 1 98 ? 24.261 -2.214 14.106 1.00 53.97 98 ALA A N 1
ATOM 689 C CA . ALA A 1 98 ? 23.699 -2.836 15.305 1.00 53.97 98 ALA A CA 1
ATOM 690 C C . ALA A 1 98 ? 22.818 -1.854 16.119 1.00 53.97 98 ALA A C 1
ATOM 692 O O . ALA A 1 98 ? 23.151 -0.667 16.236 1.00 53.97 98 ALA A O 1
ATOM 693 N N . PRO A 1 99 ? 21.690 -2.315 16.693 1.00 56.84 99 PRO A N 1
ATOM 694 C CA . PRO A 1 99 ? 20.782 -1.451 17.437 1.00 56.84 99 PRO A CA 1
ATOM 695 C C . PRO A 1 99 ? 21.495 -0.857 18.661 1.00 56.84 99 PRO A C 1
ATOM 697 O O . PRO A 1 99 ? 21.857 -1.578 19.585 1.00 56.84 99 PRO A O 1
ATOM 700 N N . GLY A 1 100 ? 21.690 0.465 18.656 1.00 61.91 100 GLY A N 1
ATOM 701 C CA . GLY A 1 100 ? 22.355 1.213 19.732 1.00 61.91 100 GLY A CA 1
ATOM 702 C C . GLY A 1 100 ? 23.569 2.028 19.288 1.00 61.91 100 GLY A C 1
ATOM 703 O O . GLY A 1 100 ? 24.083 2.813 20.080 1.00 61.91 100 GLY A O 1
ATOM 704 N N . ASP A 1 101 ? 24.004 1.889 18.035 1.00 61.41 101 ASP A N 1
ATOM 705 C CA . ASP A 1 101 ? 25.187 2.594 17.554 1.00 61.41 101 ASP A CA 1
ATOM 706 C C . ASP A 1 101 ? 24.865 4.046 17.148 1.00 61.41 101 ASP A C 1
ATOM 708 O O . ASP A 1 101 ? 24.052 4.306 16.251 1.00 61.41 101 ASP A O 1
ATOM 712 N N . ALA A 1 102 ? 25.489 5.016 17.820 1.00 60.19 102 ALA A N 1
ATOM 713 C CA . ALA A 1 102 ? 25.311 6.445 17.547 1.00 60.19 102 ALA A CA 1
ATOM 714 C C . ALA A 1 102 ? 25.852 6.846 16.157 1.00 60.19 102 ALA A C 1
ATOM 716 O O . ALA A 1 102 ? 25.381 7.825 15.576 1.00 60.19 102 ALA A O 1
ATOM 717 N N . SER A 1 103 ? 26.760 6.045 15.583 1.00 58.78 103 SER A N 1
ATOM 718 C CA . SER A 1 103 ? 27.296 6.226 14.222 1.00 58.78 103 SER A CA 1
ATOM 719 C C . SER A 1 103 ? 26.259 5.970 13.121 1.00 58.78 103 SER A C 1
ATOM 721 O O . SER A 1 103 ? 26.399 6.404 11.976 1.00 58.78 103 SER A O 1
ATOM 723 N N . ALA A 1 104 ? 25.153 5.302 13.450 1.00 57.31 104 ALA A N 1
ATOM 724 C CA . ALA A 1 104 ? 24.146 4.965 12.460 1.00 57.31 104 ALA A CA 1
ATOM 725 C C . ALA A 1 104 ? 23.282 6.180 12.051 1.00 57.31 104 ALA A C 1
ATOM 727 O O . ALA A 1 104 ? 22.505 6.061 11.106 1.00 57.31 104 ALA A O 1
ATOM 728 N N . LEU A 1 105 ? 23.417 7.337 12.716 1.00 59.34 105 LEU A N 1
ATOM 729 C CA . LEU A 1 105 ? 22.884 8.625 12.241 1.00 59.34 105 LEU A CA 1
ATOM 730 C C . LEU A 1 105 ? 23.839 9.313 11.244 1.00 59.34 105 LEU A C 1
ATOM 732 O O . LEU A 1 105 ? 23.379 10.018 10.352 1.00 59.34 105 LEU A O 1
ATOM 736 N N . GLU A 1 106 ? 25.147 9.051 11.345 1.00 64.50 106 GLU A N 1
ATOM 737 C CA . GLU A 1 106 ? 26.171 9.527 10.398 1.00 64.50 106 GLU A CA 1
ATOM 738 C C . GLU A 1 106 ? 26.164 8.737 9.078 1.00 64.50 106 GLU A C 1
ATOM 740 O O . GLU A 1 106 ? 26.667 9.206 8.063 1.00 64.50 106 GLU A O 1
ATOM 745 N N . SER A 1 107 ? 25.537 7.557 9.074 1.00 69.25 107 SER A N 1
ATOM 746 C CA . SER A 1 107 ? 25.461 6.651 7.918 1.00 69.25 107 SER A CA 1
ATOM 747 C C . SER A 1 107 ? 24.199 6.839 7.058 1.00 69.25 107 SER A C 1
ATOM 749 O O . SER A 1 107 ? 23.857 5.970 6.256 1.00 69.25 107 SER A O 1
ATOM 751 N N . ALA A 1 108 ? 23.454 7.934 7.246 1.00 77.25 108 ALA A N 1
ATOM 752 C CA . ALA A 1 108 ? 22.273 8.220 6.437 1.00 77.25 108 ALA A CA 1
ATOM 753 C C . ALA A 1 108 ? 22.685 8.703 5.037 1.00 77.25 108 ALA A C 1
ATOM 755 O O . ALA A 1 108 ? 23.376 9.712 4.893 1.00 77.25 108 ALA A O 1
ATOM 756 N N . MET A 1 109 ? 22.239 7.999 3.998 1.00 84.06 109 MET A N 1
ATOM 757 C CA . MET A 1 109 ? 22.534 8.332 2.606 1.00 84.06 109 MET A CA 1
ATOM 758 C C . MET A 1 109 ? 21.317 8.961 1.930 1.00 84.06 109 MET A C 1
ATOM 760 O O . MET A 1 109 ? 20.181 8.524 2.109 1.00 84.06 109 MET A O 1
ATOM 764 N N . HIS A 1 110 ? 21.551 10.013 1.144 1.00 87.44 110 HIS A N 1
ATOM 765 C CA . HIS A 1 110 ? 20.512 10.629 0.326 1.00 87.44 110 HIS A CA 1
ATOM 766 C C . HIS A 1 110 ? 20.347 9.852 -0.982 1.00 87.44 110 HIS A C 1
ATOM 768 O O . HIS A 1 110 ? 21.203 9.924 -1.860 1.00 87.44 110 HIS A O 1
ATOM 774 N N . GLU A 1 111 ? 19.227 9.140 -1.103 1.00 87.69 111 GLU A N 1
ATOM 775 C CA . GLU A 1 111 ? 18.902 8.316 -2.273 1.00 87.69 111 GLU A CA 1
ATOM 776 C C . GLU A 1 111 ? 18.429 9.166 -3.449 1.00 87.69 111 GLU A C 1
ATOM 778 O O . GLU A 1 111 ? 18.739 8.876 -4.599 1.00 87.69 111 GLU A O 1
ATOM 783 N N . GLY A 1 112 ? 17.685 10.241 -3.177 1.00 90.25 112 GLY A N 1
ATOM 784 C CA . GLY A 1 112 ? 17.267 11.176 -4.210 1.00 90.25 112 GLY A CA 1
ATOM 785 C C . GLY A 1 112 ? 15.935 11.857 -3.958 1.00 90.25 112 GLY A C 1
ATOM 786 O O . GLY A 1 112 ? 15.287 11.699 -2.918 1.00 90.25 112 GLY A O 1
ATOM 787 N N . ARG A 1 113 ? 15.525 12.645 -4.953 1.00 90.25 113 ARG A N 1
ATOM 788 C CA . ARG A 1 113 ? 14.288 13.425 -4.919 1.00 90.25 113 ARG A CA 1
ATOM 789 C C . ARG A 1 113 ? 13.166 12.654 -5.596 1.00 90.25 113 ARG A C 1
ATOM 791 O O . ARG A 1 113 ? 13.316 12.180 -6.718 1.00 90.25 113 ARG A O 1
ATOM 798 N N . VAL A 1 114 ? 12.003 12.618 -4.959 1.00 90.25 114 VAL A N 1
ATOM 799 C CA . VAL A 1 114 ? 10.795 12.055 -5.562 1.00 90.25 114 VAL A CA 1
ATOM 800 C C . VAL A 1 114 ? 10.282 13.003 -6.645 1.00 90.25 114 VAL A C 1
ATOM 802 O O . VAL A 1 114 ? 9.911 14.144 -6.365 1.00 90.25 114 VAL A O 1
ATOM 805 N N . THR A 1 115 ? 10.266 12.529 -7.887 1.00 89.62 115 THR A N 1
ATOM 806 C CA . THR A 1 115 ? 9.782 13.269 -9.061 1.00 89.62 115 THR A CA 1
ATOM 807 C C . THR A 1 115 ? 8.330 12.945 -9.386 1.00 89.62 115 THR A C 1
ATOM 809 O O . THR A 1 115 ? 7.627 13.795 -9.927 1.00 89.62 115 THR A O 1
ATOM 812 N N . ALA A 1 116 ? 7.857 11.752 -9.015 1.00 88.75 116 ALA A N 1
ATOM 813 C CA . ALA A 1 116 ? 6.484 11.331 -9.252 1.00 88.75 116 ALA A CA 1
ATOM 814 C C . ALA A 1 116 ? 5.923 10.539 -8.068 1.00 88.75 116 ALA A C 1
ATOM 816 O O . ALA A 1 116 ? 6.618 9.743 -7.433 1.00 88.75 116 ALA A O 1
ATOM 817 N N . LYS A 1 117 ? 4.638 10.750 -7.785 1.00 90.62 117 LYS A N 1
ATOM 818 C CA . LYS A 1 117 ? 3.886 9.999 -6.781 1.00 90.62 117 LYS A CA 1
ATOM 819 C C . LYS A 1 117 ? 2.640 9.426 -7.427 1.00 90.62 117 LYS A C 1
ATOM 821 O O . LYS A 1 117 ? 1.960 10.142 -8.157 1.00 90.62 117 LYS A O 1
ATOM 826 N N . GLY A 1 118 ? 2.318 8.176 -7.134 1.00 90.62 118 GLY A N 1
ATOM 827 C CA . GLY A 1 118 ? 1.145 7.528 -7.695 1.00 90.62 118 GLY A CA 1
ATOM 828 C C . GLY A 1 118 ? 0.607 6.391 -6.849 1.00 90.62 118 GLY A C 1
ATOM 829 O O . GLY A 1 118 ? 1.056 6.136 -5.730 1.00 90.62 118 GLY A O 1
ATOM 830 N N . GLU A 1 119 ? -0.375 5.698 -7.399 1.00 92.06 119 GLU A N 1
ATOM 831 C CA . GLU A 1 119 ? -0.964 4.498 -6.823 1.00 92.06 119 GLU A CA 1
ATOM 832 C C . GLU A 1 119 ? -1.149 3.412 -7.880 1.00 92.06 119 GLU A C 1
ATOM 834 O O . GLU A 1 119 ? -1.373 3.695 -9.056 1.00 92.06 119 GLU A O 1
ATOM 839 N N . ILE A 1 120 ? -1.039 2.163 -7.438 1.00 91.75 120 ILE A N 1
ATOM 840 C CA . ILE A 1 120 ? -1.248 0.978 -8.262 1.00 91.75 120 ILE A CA 1
ATOM 841 C C . ILE A 1 120 ? -2.694 0.523 -8.078 1.00 91.75 120 ILE A C 1
ATOM 843 O O . ILE A 1 120 ? -3.127 0.248 -6.955 1.00 91.75 120 ILE A O 1
ATOM 847 N N . ARG A 1 121 ? -3.440 0.426 -9.180 1.00 90.12 121 ARG A N 1
ATOM 848 C CA . ARG A 1 121 ? -4.824 -0.061 -9.197 1.00 90.12 121 ARG A CA 1
ATOM 849 C C . ARG A 1 121 ? -4.967 -1.241 -10.153 1.00 90.12 121 ARG A C 1
ATOM 851 O O . ARG A 1 121 ? -4.280 -1.269 -11.164 1.00 90.12 121 ARG A O 1
ATOM 858 N N . PRO A 1 122 ? -5.845 -2.215 -9.875 1.00 88.12 122 PRO A N 1
ATOM 859 C CA . PRO A 1 122 ? -6.144 -3.260 -10.850 1.00 88.12 122 PRO A CA 1
ATOM 860 C C . PRO A 1 122 ? -6.744 -2.628 -12.110 1.00 88.12 122 PRO A C 1
ATOM 862 O O . PRO A 1 122 ? -7.626 -1.773 -12.005 1.00 88.12 122 PRO A O 1
ATOM 865 N N . ARG A 1 123 ? -6.283 -3.051 -13.293 1.00 83.50 123 ARG A N 1
ATOM 866 C CA . ARG A 1 123 ? -6.784 -2.514 -14.570 1.00 83.50 123 ARG A CA 1
ATOM 867 C C . ARG A 1 123 ? -8.258 -2.862 -14.783 1.00 83.50 123 ARG A C 1
ATOM 869 O O . ARG A 1 123 ? -9.047 -2.037 -15.231 1.00 83.50 123 ARG A O 1
ATOM 876 N N . THR A 1 124 ? -8.637 -4.080 -14.409 1.00 79.12 124 THR A N 1
ATOM 877 C CA . THR A 1 124 ? -10.009 -4.586 -14.494 1.00 79.12 124 THR A CA 1
ATOM 878 C C . THR A 1 124 ? -10.531 -4.934 -13.105 1.00 79.12 124 THR A C 1
ATOM 880 O O . THR A 1 124 ? -10.006 -5.821 -12.433 1.00 79.12 124 THR A O 1
ATOM 883 N N . LEU A 1 125 ? -11.599 -4.258 -12.680 1.00 75.62 125 LEU A N 1
ATOM 884 C CA . LEU A 1 125 ? -12.338 -4.576 -11.456 1.00 75.62 125 LEU A CA 1
ATOM 885 C C . LEU A 1 125 ? -13.355 -5.690 -11.736 1.00 75.62 125 LEU A C 1
ATOM 887 O O . LEU A 1 125 ? -14.544 -5.436 -11.937 1.00 75.62 125 LEU A O 1
ATOM 891 N N . THR A 1 126 ? -12.884 -6.935 -11.764 1.00 79.25 126 THR A N 1
ATOM 892 C CA . THR A 1 126 ? -13.764 -8.102 -11.911 1.00 79.25 126 THR A CA 1
ATOM 893 C C . THR A 1 126 ? -14.632 -8.294 -10.660 1.00 79.25 126 THR A C 1
ATOM 895 O O . THR A 1 126 ? -14.331 -7.790 -9.572 1.00 79.25 126 THR A O 1
ATOM 898 N N . ALA A 1 127 ? -15.768 -8.985 -10.803 1.00 78.69 127 ALA A N 1
ATOM 899 C CA . ALA A 1 127 ? -16.609 -9.347 -9.658 1.00 78.69 127 ALA A CA 1
ATOM 900 C C . ALA A 1 127 ? -15.851 -10.259 -8.675 1.00 78.69 127 ALA A C 1
ATOM 902 O O . ALA A 1 127 ? -15.915 -10.045 -7.468 1.00 78.69 127 ALA A O 1
ATOM 903 N N . GLU A 1 128 ? -15.057 -11.189 -9.204 1.00 78.12 128 GLU A N 1
ATOM 904 C CA . GLU A 1 128 ? -14.183 -12.087 -8.442 1.00 78.12 128 GLU A CA 1
ATOM 905 C C . GLU A 1 128 ? -13.185 -11.322 -7.575 1.00 78.12 128 GLU A C 1
ATOM 907 O O . GLU A 1 128 ? -13.100 -11.561 -6.375 1.00 78.12 128 GLU A O 1
ATOM 912 N N . TYR A 1 129 ? -12.495 -10.328 -8.142 1.00 79.44 129 TYR A N 1
ATOM 913 C CA . TYR A 1 129 ? -11.541 -9.523 -7.385 1.00 79.44 129 TYR A CA 1
ATOM 914 C C . TYR A 1 129 ? -12.215 -8.714 -6.267 1.00 79.44 129 TYR A C 1
ATOM 916 O O . TYR A 1 129 ? -11.655 -8.551 -5.182 1.00 79.44 129 TYR A O 1
ATOM 924 N N . ARG A 1 130 ? -13.437 -8.216 -6.500 1.00 81.62 130 ARG A N 1
ATOM 925 C CA . ARG A 1 130 ? -14.213 -7.524 -5.458 1.00 81.62 130 ARG A CA 1
ATOM 926 C C . ARG A 1 130 ? -14.591 -8.464 -4.317 1.00 81.62 130 ARG A C 1
ATOM 928 O O . ARG A 1 130 ? -14.462 -8.063 -3.164 1.00 81.62 130 ARG A O 1
ATOM 935 N N . ASN A 1 131 ? -15.004 -9.690 -4.634 1.00 82.50 131 ASN A N 1
ATOM 936 C CA . ASN A 1 131 ? -15.297 -10.712 -3.631 1.00 82.50 131 ASN A CA 1
ATOM 937 C C . ASN A 1 131 ? -14.031 -11.085 -2.851 1.00 82.50 131 ASN A C 1
ATOM 939 O O . ASN A 1 131 ? -14.040 -10.999 -1.634 1.00 82.50 131 ASN A O 1
ATOM 943 N N . LEU A 1 132 ? -12.907 -11.321 -3.533 1.00 80.56 132 LEU A N 1
ATOM 944 C CA . LEU A 1 132 ? -11.613 -11.599 -2.900 1.00 80.56 132 LEU A CA 1
ATOM 945 C C . LEU A 1 132 ? -11.182 -10.484 -1.931 1.00 80.56 132 LEU A C 1
ATOM 947 O O . LEU A 1 132 ? -10.690 -10.742 -0.833 1.00 80.56 132 LEU A O 1
ATOM 951 N N . MET A 1 133 ? -11.336 -9.220 -2.334 1.00 81.06 133 MET A N 1
ATOM 952 C CA . MET A 1 133 ? -11.011 -8.082 -1.471 1.00 81.06 133 MET A CA 1
ATOM 953 C C . MET A 1 133 ? -11.950 -7.994 -0.269 1.00 81.06 133 MET A C 1
ATOM 955 O O . MET A 1 133 ? -11.492 -7.652 0.818 1.00 81.06 133 MET A O 1
ATOM 959 N N . LYS A 1 134 ? -13.234 -8.314 -0.453 1.00 84.44 134 LYS A N 1
ATOM 960 C CA . LYS A 1 134 ? -14.207 -8.385 0.637 1.00 84.44 134 LYS A CA 1
ATOM 961 C C . LYS A 1 134 ? -13.854 -9.509 1.612 1.00 84.44 134 LYS A C 1
ATOM 963 O O . LYS A 1 134 ? -13.720 -9.225 2.793 1.00 84.44 134 LYS A O 1
ATOM 968 N N . ASP A 1 135 ? -13.587 -10.715 1.120 1.00 82.19 135 ASP A N 1
ATOM 969 C CA . ASP A 1 135 ? -13.224 -11.874 1.941 1.00 82.19 135 ASP A CA 1
ATOM 970 C C . ASP A 1 135 ? -11.963 -11.599 2.767 1.00 82.19 135 ASP A C 1
ATOM 972 O O . ASP A 1 135 ? -11.905 -11.922 3.948 1.00 82.19 135 ASP A O 1
ATOM 976 N N . ARG A 1 136 ? -10.970 -10.911 2.190 1.00 79.62 136 ARG A N 1
ATOM 977 C CA . ARG A 1 136 ? -9.761 -10.492 2.920 1.00 79.62 136 ARG A CA 1
ATOM 978 C C . ARG A 1 136 ? -10.026 -9.436 3.982 1.00 79.62 136 ARG A C 1
ATOM 980 O O . ARG A 1 136 ? -9.355 -9.429 5.011 1.00 79.62 136 ARG A O 1
ATOM 987 N N . VAL A 1 137 ? -10.945 -8.507 3.724 1.00 81.88 137 VAL A N 1
ATOM 988 C CA . VAL A 1 137 ? -11.370 -7.535 4.738 1.00 81.88 137 VAL A CA 1
ATOM 989 C C . VAL A 1 137 ? -12.117 -8.255 5.851 1.00 81.88 137 VAL A C 1
ATOM 991 O O . VAL A 1 137 ? -11.835 -7.978 7.010 1.00 81.88 137 VAL A O 1
ATOM 994 N N . ASP A 1 138 ? -12.986 -9.205 5.516 1.00 80.81 138 ASP A N 1
ATOM 995 C CA . ASP A 1 138 ? -13.736 -10.009 6.477 1.00 80.81 138 ASP A CA 1
ATOM 996 C C . ASP A 1 138 ? -12.800 -10.918 7.297 1.00 80.81 138 ASP A C 1
ATOM 998 O O . ASP A 1 138 ? -12.970 -11.023 8.506 1.00 80.81 138 ASP A O 1
ATOM 1002 N N . GLU A 1 139 ? -11.750 -11.490 6.699 1.00 78.56 139 GLU A N 1
ATOM 1003 C CA . GLU A 1 139 ? -10.711 -12.269 7.392 1.00 78.56 139 GLU A CA 1
ATOM 1004 C C . GLU A 1 139 ? -9.829 -11.388 8.292 1.00 78.56 139 GLU A C 1
ATOM 1006 O O . GLU A 1 139 ? -9.523 -11.750 9.427 1.00 78.56 139 GLU A O 1
ATOM 1011 N N . ALA A 1 140 ? -9.436 -10.201 7.822 1.00 74.06 140 ALA A N 1
ATOM 1012 C CA . ALA A 1 140 ? -8.666 -9.253 8.625 1.00 74.06 140 ALA A CA 1
ATOM 1013 C C . ALA A 1 140 ? -9.502 -8.629 9.757 1.00 74.06 140 ALA A C 1
ATOM 1015 O O . ALA A 1 140 ? -8.964 -8.295 10.815 1.00 74.06 140 ALA A O 1
ATOM 1016 N N . ALA A 1 141 ? -10.806 -8.462 9.531 1.00 73.69 141 ALA A N 1
ATOM 1017 C CA . ALA A 1 141 ? -11.781 -8.007 10.514 1.00 73.69 141 ALA A CA 1
ATOM 1018 C C . ALA A 1 141 ? -12.275 -9.146 11.414 1.00 73.69 141 ALA A C 1
ATOM 1020 O O . ALA A 1 141 ? -12.852 -8.863 12.470 1.00 73.69 141 ALA A O 1
ATOM 1021 N N . ALA A 1 142 ? -12.035 -10.409 11.036 1.00 66.94 142 ALA A N 1
ATOM 1022 C CA . ALA A 1 142 ? -12.374 -11.554 11.855 1.00 66.94 142 ALA A CA 1
ATOM 1023 C C . ALA A 1 142 ? -11.674 -11.373 13.203 1.00 66.94 142 ALA A C 1
ATOM 1025 O O . ALA A 1 142 ? -10.447 -11.206 13.268 1.00 66.94 142 ALA A O 1
ATOM 1026 N N . PRO A 1 143 ? -12.430 -11.348 14.310 1.00 60.50 143 PRO A N 1
ATOM 1027 C CA . PRO A 1 143 ? -11.833 -11.127 15.602 1.00 60.50 143 PRO A CA 1
ATOM 1028 C C . PRO A 1 143 ? -10.889 -12.295 15.880 1.00 60.50 143 PRO A C 1
ATOM 1030 O O . PRO A 1 143 ? -11.324 -13.394 16.212 1.00 60.50 143 PRO A O 1
ATOM 1033 N N . ARG A 1 144 ? -9.577 -12.032 15.881 1.00 56.12 144 ARG A N 1
ATOM 1034 C CA . ARG A 1 144 ? -8.542 -12.848 16.555 1.00 56.12 144 ARG A CA 1
ATOM 1035 C C . ARG A 1 144 ? -8.735 -12.889 18.083 1.00 56.12 144 ARG A C 1
ATOM 1037 O O . ARG A 1 144 ? -7.788 -12.966 18.857 1.00 56.12 144 ARG A O 1
ATOM 1044 N N . ARG A 1 145 ? -9.981 -12.791 18.530 1.00 56.06 145 ARG A N 1
ATOM 1045 C CA . ARG A 1 145 ? -10.448 -13.032 19.878 1.00 56.06 145 ARG A CA 1
ATOM 1046 C C . ARG A 1 145 ? -11.362 -14.236 19.771 1.00 56.06 145 ARG A C 1
ATOM 1048 O O . ARG A 1 145 ? -12.581 -14.105 19.751 1.00 56.06 145 ARG A O 1
ATOM 1055 N N . THR A 1 146 ? -10.764 -15.418 19.816 1.00 54.28 146 THR A N 1
ATOM 1056 C CA . THR A 1 146 ? -11.330 -16.426 20.702 1.00 54.28 146 THR A CA 1
ATOM 1057 C C . THR A 1 146 ? -11.395 -15.762 22.076 1.00 54.28 146 THR A C 1
ATOM 1059 O O . THR A 1 146 ? -10.432 -15.785 22.841 1.00 54.28 146 THR A O 1
ATOM 1062 N N . MET A 1 147 ? -12.503 -15.073 22.375 1.00 54.09 147 MET A N 1
ATOM 1063 C CA . MET A 1 147 ? -12.949 -15.021 23.752 1.00 54.09 147 MET A CA 1
ATOM 1064 C C . MET A 1 147 ? -13.115 -16.489 24.097 1.00 54.09 147 MET A C 1
ATOM 1066 O O . MET A 1 147 ? -14.098 -17.112 23.707 1.00 54.09 147 MET A O 1
ATOM 1070 N N . GLY A 1 148 ? -12.103 -17.063 24.744 1.00 57.03 148 GLY A N 1
ATOM 1071 C CA . GLY A 1 148 ? -12.352 -18.191 25.605 1.00 57.03 148 GLY A CA 1
ATOM 1072 C C . GLY A 1 148 ? -13.386 -17.676 26.587 1.00 57.03 148 GLY A C 1
ATOM 1073 O O . GLY A 1 148 ? -13.046 -17.006 27.557 1.00 57.03 148 GLY A O 1
ATOM 1074 N N . THR A 1 149 ? -14.665 -17.895 26.289 1.00 54.97 149 THR A N 1
ATOM 1075 C CA . THR A 1 149 ? -15.633 -18.123 27.342 1.00 54.97 149 THR A CA 1
ATOM 1076 C C . THR A 1 149 ? -14.986 -19.217 28.161 1.00 54.97 149 THR A C 1
ATOM 1078 O O . THR A 1 149 ? -14.888 -20.356 27.710 1.00 54.97 149 THR A O 1
ATOM 1081 N N . ILE A 1 150 ? -14.402 -18.819 29.286 1.00 56.69 150 ILE A N 1
ATOM 1082 C CA . ILE A 1 150 ? -13.992 -19.722 30.343 1.00 56.69 150 ILE A CA 1
ATOM 1083 C C . ILE A 1 150 ? -15.302 -20.393 30.752 1.00 56.69 150 ILE A C 1
ATOM 1085 O O . ILE A 1 150 ? -16.065 -19.857 31.549 1.00 56.69 150 ILE A O 1
ATOM 1089 N N . ILE A 1 151 ? -15.624 -21.506 30.094 1.00 57.69 151 ILE A N 1
ATOM 1090 C CA . ILE A 1 151 ? -16.656 -22.449 30.512 1.00 57.69 151 ILE A CA 1
ATOM 1091 C C . ILE A 1 151 ? -15.960 -23.311 31.558 1.00 57.69 151 ILE A C 1
ATOM 1093 O O . ILE A 1 151 ? -15.673 -24.481 31.343 1.00 57.69 151 ILE A O 1
ATOM 1097 N N . ASP A 1 152 ? -15.587 -22.673 32.659 1.00 52.16 152 ASP A N 1
ATOM 1098 C CA . ASP A 1 152 ? -15.206 -23.364 33.875 1.00 52.16 152 ASP A CA 1
ATOM 1099 C C . ASP A 1 152 ? -16.118 -22.824 34.974 1.00 52.16 152 ASP A C 1
ATOM 1101 O O . ASP A 1 152 ? -15.755 -22.046 35.857 1.00 52.16 152 ASP A O 1
ATOM 1105 N N . ASP A 1 153 ? -17.391 -23.198 34.833 1.00 54.38 153 ASP A N 1
ATOM 1106 C CA . ASP A 1 153 ? -18.485 -22.902 35.763 1.00 54.38 153 ASP A CA 1
ATOM 1107 C C . ASP A 1 153 ? -18.289 -23.603 37.128 1.00 54.38 153 ASP A C 1
ATOM 1109 O O . ASP A 1 153 ? -19.142 -23.524 38.017 1.00 54.38 153 ASP A O 1
ATOM 1113 N N . THR A 1 154 ? -17.158 -24.289 37.320 1.00 57.19 154 THR A N 1
ATOM 1114 C CA . THR A 1 154 ? -16.811 -25.000 38.549 1.00 57.19 154 THR A CA 1
ATOM 1115 C C . THR A 1 154 ? -15.926 -24.213 39.519 1.00 57.19 154 THR A C 1
ATOM 1117 O O . THR A 1 154 ? -15.992 -24.495 40.715 1.00 57.19 154 THR A O 1
ATOM 1120 N N . GLU A 1 155 ? -15.209 -23.168 39.084 1.00 53.91 155 GLU A N 1
ATOM 1121 C CA . GLU A 1 155 ? -14.322 -22.384 39.974 1.00 53.91 155 GLU A CA 1
ATOM 1122 C C . GLU A 1 155 ? -14.852 -20.985 40.344 1.00 53.91 155 GLU A C 1
ATOM 1124 O O . GLU A 1 155 ? -14.430 -20.390 41.336 1.00 53.91 155 GLU A O 1
ATOM 1129 N N . LEU A 1 156 ? -15.855 -20.465 39.629 1.00 52.50 156 LEU A N 1
ATOM 1130 C CA . LEU A 1 156 ? -16.477 -19.158 39.897 1.00 52.50 156 LEU A CA 1
ATOM 1131 C C . LEU A 1 156 ? -17.717 -19.240 40.800 1.00 52.50 156 LEU A C 1
ATOM 1133 O O . LEU A 1 156 ? -18.619 -18.401 40.716 1.00 52.50 156 LEU A O 1
ATOM 1137 N N . ARG A 1 157 ? -17.745 -20.185 41.749 1.00 53.66 157 ARG A N 1
ATOM 1138 C CA . ARG A 1 157 ? -18.635 -20.083 42.917 1.00 53.66 157 ARG A CA 1
ATOM 1139 C C . ARG A 1 157 ? -18.142 -18.964 43.834 1.00 53.66 157 ARG A C 1
ATOM 1141 O O . ARG A 1 157 ? -17.678 -19.195 44.943 1.00 53.66 157 ARG A O 1
ATOM 1148 N N . ARG A 1 158 ? -18.287 -17.716 43.379 1.00 57.84 158 ARG A N 1
ATOM 1149 C CA . ARG A 1 158 ? -18.472 -16.600 44.301 1.00 57.84 158 ARG A CA 1
ATOM 1150 C C . ARG A 1 158 ? -19.685 -16.969 45.134 1.00 57.84 158 ARG A C 1
ATOM 1152 O O . ARG A 1 158 ? -20.759 -17.191 44.567 1.00 57.84 158 ARG A O 1
ATOM 1159 N N . ASP A 1 159 ? -19.490 -17.069 46.447 1.00 54.44 159 ASP A N 1
ATOM 1160 C CA . ASP A 1 159 ? -20.579 -17.126 47.410 1.00 54.44 159 ASP A CA 1
ATOM 1161 C C . ASP A 1 159 ? -21.666 -16.187 46.922 1.00 54.44 159 ASP A C 1
ATOM 1163 O O . ASP A 1 159 ? -21.394 -15.015 46.642 1.00 54.44 159 ASP A O 1
ATOM 1167 N N . ARG A 1 160 ? -22.862 -16.738 46.696 1.00 56.88 160 ARG A N 1
ATOM 1168 C CA . ARG A 1 160 ? -24.030 -15.975 46.276 1.00 56.88 160 ARG A CA 1
ATOM 1169 C C . ARG A 1 160 ? -24.221 -14.874 47.309 1.00 56.88 160 ARG A C 1
ATOM 1171 O O . ARG A 1 160 ? -24.874 -15.089 48.326 1.00 56.88 160 ARG A O 1
ATOM 1178 N N . LEU A 1 161 ? -23.635 -13.706 47.050 1.00 58.94 161 LEU A N 1
ATOM 1179 C CA . LEU A 1 161 ? -23.903 -12.489 47.784 1.00 58.94 161 LEU A CA 1
ATOM 1180 C C . LEU A 1 161 ? -25.397 -12.284 47.623 1.00 58.94 161 LEU A C 1
ATOM 1182 O O . LEU A 1 161 ? -25.884 -11.923 46.550 1.00 58.94 161 LEU A O 1
ATOM 1186 N N . ASN A 1 162 ? -26.130 -12.600 48.685 1.00 63.97 162 ASN A N 1
ATOM 1187 C CA . ASN A 1 162 ? -27.553 -12.380 48.777 1.00 63.97 162 ASN A CA 1
ATOM 1188 C C . ASN A 1 162 ? -27.747 -10.873 48.626 1.00 63.97 162 ASN A C 1
ATOM 1190 O O . ASN A 1 162 ? -27.609 -10.113 49.582 1.00 63.97 162 ASN A O 1
ATOM 1194 N N . HIS A 1 163 ? -28.029 -10.421 47.405 1.00 63.66 163 HIS A N 1
ATOM 1195 C CA . HIS A 1 163 ? -28.129 -9.000 47.079 1.00 63.66 163 HIS A CA 1
ATOM 1196 C C . HIS A 1 163 ? -29.148 -8.293 47.991 1.00 63.66 163 HIS A C 1
ATOM 1198 O O . HIS A 1 163 ? -28.988 -7.132 48.360 1.00 63.66 163 HIS A O 1
ATOM 1204 N N . ARG A 1 164 ? 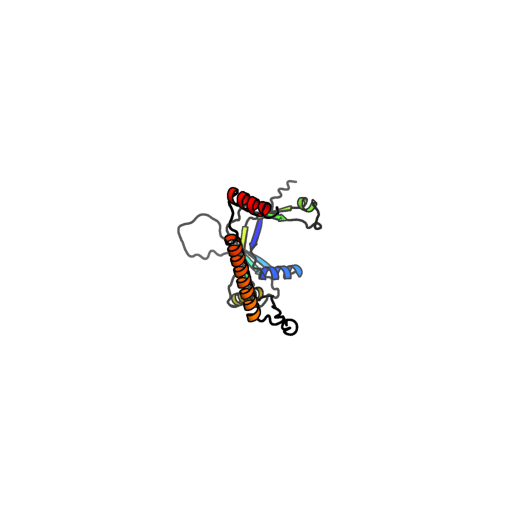-30.150 -9.050 48.456 1.00 67.50 164 ARG A N 1
ATOM 1205 C CA . ARG A 1 164 ? -31.139 -8.629 49.447 1.00 67.50 164 ARG A CA 1
ATOM 1206 C C . ARG A 1 164 ? -30.555 -8.376 50.845 1.00 67.50 164 ARG A C 1
ATOM 1208 O O . ARG A 1 164 ? -30.987 -7.424 51.484 1.00 67.50 164 ARG A O 1
ATOM 1215 N N . GLN A 1 165 ? -29.591 -9.175 51.311 1.00 69.56 165 GLN A N 1
ATOM 1216 C CA . GLN A 1 165 ? -28.911 -8.951 52.596 1.00 69.56 165 GLN A CA 1
ATOM 1217 C C . GLN A 1 165 ? -27.997 -7.728 52.525 1.00 69.56 165 GLN A C 1
ATOM 1219 O O . GLN A 1 165 ? -28.103 -6.857 53.381 1.00 69.56 165 GLN A O 1
ATOM 1224 N N . VAL A 1 166 ? -27.215 -7.583 51.450 1.00 71.94 166 VAL A N 1
ATOM 1225 C CA . VAL A 1 166 ? -26.339 -6.411 51.260 1.00 71.94 166 VAL A CA 1
ATOM 1226 C C . VAL A 1 166 ? -27.149 -5.109 51.241 1.00 71.94 166 VAL A C 1
ATOM 1228 O O . VAL A 1 166 ? -26.791 -4.138 51.903 1.00 71.94 166 VAL A O 1
ATOM 1231 N N . GLN A 1 167 ? -28.300 -5.093 50.558 1.00 73.69 167 GLN A N 1
ATOM 1232 C CA . GLN A 1 167 ? -29.188 -3.924 50.562 1.00 73.69 167 GLN A CA 1
ATOM 1233 C C . GLN A 1 167 ? -29.842 -3.655 51.930 1.00 73.69 167 GLN A C 1
ATOM 1235 O O . GLN A 1 167 ? -30.118 -2.498 52.261 1.00 73.69 167 GLN A O 1
ATOM 1240 N N . GLN A 1 168 ? -30.125 -4.692 52.726 1.00 76.50 168 GLN A N 1
ATOM 1241 C CA . GLN A 1 168 ? -30.670 -4.531 54.079 1.00 76.50 168 GLN A CA 1
ATOM 1242 C C . GLN A 1 168 ? -29.619 -3.979 55.046 1.00 76.50 168 GLN A C 1
ATOM 1244 O O . GLN A 1 168 ? -29.925 -3.054 55.800 1.00 76.50 168 GLN A O 1
ATOM 1249 N N . GLU A 1 169 ? -28.384 -4.471 54.979 1.00 75.69 169 GLU A N 1
ATOM 1250 C CA . GLU A 1 169 ? -27.264 -3.980 55.784 1.00 75.69 169 GLU A CA 1
ATOM 1251 C C . GLU A 1 169 ? -26.927 -2.522 55.453 1.00 75.69 169 GLU A C 1
ATOM 1253 O O . GLU A 1 169 ? -26.752 -1.704 56.359 1.00 75.69 169 GLU A O 1
ATOM 1258 N N . GLU A 1 170 ? -26.939 -2.142 54.171 1.00 76.00 170 GLU A N 1
ATOM 1259 C CA . GLU A 1 170 ? -26.682 -0.758 53.765 1.00 76.00 170 GLU A CA 1
ATOM 1260 C C . GLU A 1 170 ? -27.780 0.204 54.262 1.00 76.00 170 GLU A C 1
ATOM 1262 O O . GLU A 1 170 ? -27.496 1.321 54.716 1.00 76.00 170 GLU A O 1
ATOM 1267 N N . LYS A 1 171 ? -29.049 -0.234 54.240 1.00 79.62 171 LYS A N 1
ATOM 1268 C CA . LYS A 1 171 ? -30.172 0.530 54.810 1.00 79.62 171 LYS A CA 1
ATOM 1269 C C . LYS A 1 171 ? -30.072 0.639 56.333 1.00 79.62 171 LYS A C 1
ATOM 1271 O O . LYS A 1 171 ? -30.284 1.729 56.869 1.00 79.62 171 LYS A O 1
ATOM 1276 N N . ALA A 1 172 ? -29.703 -0.439 57.025 1.00 78.88 172 ALA A N 1
ATOM 1277 C CA . ALA A 1 172 ? -29.508 -0.436 58.474 1.00 78.88 172 ALA A CA 1
ATOM 1278 C C . ALA A 1 172 ? -28.347 0.485 58.896 1.00 78.88 172 ALA A C 1
ATOM 1280 O O . ALA A 1 172 ? -28.493 1.281 59.827 1.00 78.88 172 ALA A O 1
ATOM 1281 N N . GLY A 1 173 ? -27.232 0.467 58.158 1.00 82.31 173 GLY A N 1
ATOM 1282 C CA . GLY A 1 173 ? -26.089 1.353 58.395 1.00 82.31 173 GLY A CA 1
ATOM 1283 C C . GLY A 1 173 ? -26.430 2.835 58.198 1.00 82.31 173 GLY A C 1
ATOM 1284 O O . GLY A 1 173 ? -26.031 3.688 59.000 1.00 82.31 173 GLY A O 1
ATOM 1285 N N . LYS A 1 174 ? -27.238 3.162 57.179 1.00 83.19 174 LYS A N 1
ATOM 1286 C CA . LYS A 1 174 ? -27.754 4.527 56.971 1.00 83.19 174 LYS A CA 1
ATOM 1287 C C . LYS A 1 174 ? -28.668 4.969 58.121 1.00 83.19 174 LYS A C 1
ATOM 1289 O O . LYS A 1 174 ? -28.506 6.089 58.610 1.00 83.19 174 LYS A O 1
ATOM 1294 N N . ALA A 1 175 ? -29.554 4.097 58.606 1.00 82.06 175 ALA A N 1
ATOM 1295 C CA . ALA A 1 175 ? -30.445 4.397 59.729 1.00 82.06 175 ALA A CA 1
ATOM 1296 C C . ALA A 1 175 ? -29.681 4.644 61.046 1.00 82.06 175 ALA A C 1
ATOM 1298 O O . ALA A 1 175 ? -29.931 5.645 61.721 1.00 82.06 175 ALA A O 1
ATOM 1299 N N . GLN A 1 176 ? -28.683 3.813 61.372 1.00 83.25 176 GLN A N 1
ATOM 1300 C CA . GLN A 1 176 ? -27.836 4.025 62.556 1.00 83.25 176 GLN A CA 1
ATOM 1301 C C . GLN A 1 176 ? -27.067 5.351 62.494 1.00 83.25 176 GLN A C 1
ATOM 1303 O O . GLN A 1 176 ? -26.939 6.058 63.497 1.00 83.25 176 GLN A O 1
ATOM 1308 N N . LYS A 1 177 ? -26.577 5.739 61.309 1.00 85.25 177 LYS A N 1
ATOM 1309 C CA . LYS A 1 177 ? -25.869 7.015 61.124 1.00 85.25 177 LYS A CA 1
ATOM 1310 C C . LYS A 1 177 ? -26.779 8.222 61.365 1.00 85.25 177 LYS A C 1
ATOM 1312 O O . LYS A 1 177 ? -26.318 9.217 61.930 1.00 85.25 177 LYS A O 1
ATOM 1317 N N . VAL A 1 178 ? -28.048 8.143 60.962 1.00 85.56 178 VAL A N 1
ATOM 1318 C CA . VAL A 1 178 ? -29.047 9.191 61.228 1.00 85.56 178 VAL A CA 1
ATOM 1319 C C . VAL A 1 178 ? -29.361 9.264 62.722 1.00 85.56 178 VAL A C 1
ATOM 1321 O O . VAL A 1 178 ? -29.233 10.342 63.298 1.00 85.56 178 VAL A O 1
ATOM 1324 N N . GLN A 1 179 ? -29.620 8.130 63.382 1.00 83.44 179 GLN A N 1
ATOM 1325 C CA . GLN A 1 179 ? -29.865 8.095 64.832 1.00 83.44 179 GLN A CA 1
ATOM 1326 C C . GLN A 1 179 ? -28.696 8.679 65.635 1.00 83.44 179 GLN A C 1
ATOM 1328 O O . GLN A 1 179 ? -28.899 9.492 66.536 1.00 83.44 179 GLN A O 1
ATOM 1333 N N . ARG A 1 180 ? -27.450 8.356 65.262 1.00 85.75 180 ARG A N 1
ATOM 1334 C CA . ARG A 1 180 ? -26.255 8.900 65.926 1.00 85.75 180 ARG A CA 1
ATOM 1335 C C . ARG A 1 180 ? -26.135 10.419 65.754 1.00 85.75 180 ARG A C 1
ATOM 1337 O O . ARG A 1 180 ? -25.702 11.108 66.678 1.00 85.75 180 ARG A O 1
ATOM 1344 N N . ARG A 1 181 ? -26.536 10.963 64.597 1.00 84.19 181 ARG A N 1
ATOM 1345 C CA . ARG A 1 181 ? -26.574 12.417 64.351 1.00 84.19 181 ARG A CA 1
ATOM 1346 C C . ARG A 1 181 ? -27.680 13.102 65.150 1.00 84.19 181 ARG A C 1
ATOM 1348 O O . ARG A 1 181 ? -27.424 14.149 65.741 1.00 84.19 181 ARG A O 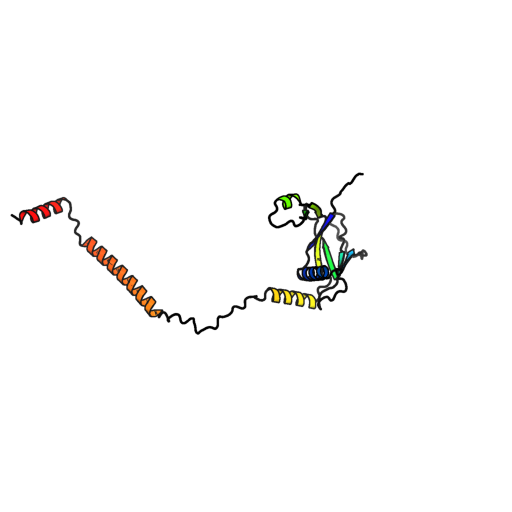1
ATOM 1355 N N . GLU A 1 182 ? -28.869 12.512 65.210 1.00 83.31 182 GLU A N 1
ATOM 1356 C CA . GLU A 1 182 ? -29.988 13.044 65.993 1.00 83.31 182 GLU A CA 1
ATOM 1357 C C . GLU A 1 182 ? -29.693 13.032 67.492 1.00 83.31 182 GLU A C 1
ATOM 1359 O O . GLU A 1 182 ? -29.937 14.024 68.174 1.00 83.31 182 GLU A O 1
ATOM 1364 N N . GLN A 1 183 ? -29.096 11.957 68.009 1.00 83.25 183 GLN A N 1
ATOM 1365 C CA . GLN A 1 183 ? -28.703 11.868 69.413 1.00 83.25 183 GLN A CA 1
ATOM 1366 C C . GLN A 1 183 ? -27.594 12.874 69.748 1.00 83.25 183 GLN A C 1
ATOM 1368 O O . GLN A 1 183 ? -27.656 13.543 70.778 1.00 83.25 183 GLN A O 1
ATOM 1373 N N . ALA A 1 184 ? -26.626 13.078 68.846 1.00 82.88 184 ALA A N 1
ATOM 1374 C CA . ALA A 1 184 ? -25.618 14.124 69.002 1.00 82.88 184 ALA A CA 1
ATOM 1375 C C . ALA A 1 184 ? -26.234 15.536 68.993 1.00 82.88 184 ALA A C 1
ATOM 1377 O O . ALA A 1 184 ? -25.815 16.388 69.775 1.00 82.88 184 ALA A O 1
ATOM 1378 N N . GLN A 1 185 ? -27.241 15.799 68.152 1.00 82.25 185 GLN A N 1
ATOM 1379 C CA . GLN A 1 185 ? -27.956 17.079 68.156 1.00 82.25 185 GLN A CA 1
ATOM 1380 C C . GLN A 1 185 ? -28.810 17.268 69.413 1.00 82.25 185 GLN A C 1
ATOM 1382 O O . GLN A 1 185 ? -28.788 18.354 69.989 1.00 82.25 185 GLN A O 1
ATOM 1387 N N . LYS A 1 186 ? -29.508 16.227 69.881 1.00 82.06 186 LYS A N 1
ATOM 1388 C CA . LYS A 1 186 ? -30.250 16.254 71.150 1.00 82.06 186 LYS A CA 1
ATOM 1389 C C . LYS A 1 186 ? -29.314 16.525 72.324 1.00 82.06 186 LYS A C 1
ATOM 1391 O O . LYS A 1 186 ? -29.605 17.413 73.112 1.00 82.06 186 LYS A O 1
ATOM 1396 N N . ASN A 1 187 ? -28.150 15.879 72.380 1.00 77.69 187 ASN A N 1
ATOM 1397 C CA . ASN A 1 187 ? -27.147 16.129 73.421 1.00 77.69 187 ASN A CA 1
ATOM 1398 C C . ASN A 1 187 ? -26.569 17.552 73.354 1.00 77.69 187 ASN A C 1
ATOM 1400 O O . ASN A 1 187 ? -26.313 18.156 74.392 1.00 77.69 187 ASN A O 1
ATOM 1404 N N . LYS A 1 188 ? -26.391 18.116 72.151 1.00 75.81 188 LYS A N 1
ATOM 1405 C CA . LYS A 1 188 ? -25.988 19.523 71.985 1.00 75.81 188 LYS A CA 1
ATOM 1406 C C . LYS A 1 188 ? -27.071 20.497 72.454 1.00 75.81 188 LYS A C 1
ATOM 1408 O O . LYS A 1 188 ? -26.731 21.490 73.077 1.00 75.81 188 LYS A O 1
ATOM 1413 N N . ARG A 1 189 ? -28.349 20.211 72.183 1.00 71.00 189 ARG A N 1
ATOM 1414 C CA . ARG A 1 189 ? -29.490 21.038 72.622 1.00 71.00 189 ARG A CA 1
ATOM 1415 C C . ARG A 1 189 ? -29.800 20.885 74.115 1.00 71.00 189 ARG A C 1
ATOM 1417 O O . ARG A 1 189 ? -30.237 21.841 74.736 1.00 71.00 189 ARG A O 1
ATOM 1424 N N . ALA A 1 190 ? -29.564 19.703 74.686 1.00 67.62 190 ALA A N 1
ATOM 1425 C CA . ALA A 1 190 ? -29.759 19.417 76.108 1.00 67.62 190 ALA A CA 1
ATOM 1426 C C . ALA A 1 190 ? -28.651 20.012 76.993 1.00 67.62 190 ALA A C 1
ATOM 1428 O O . ALA A 1 190 ? -28.849 20.197 78.192 1.00 67.62 190 ALA A O 1
ATOM 1429 N N . ARG A 1 191 ? -27.486 20.339 76.419 1.00 67.06 191 ARG A N 1
ATOM 1430 C CA . ARG A 1 191 ? -26.486 21.164 77.097 1.00 67.06 191 ARG A CA 1
ATOM 1431 C C . ARG A 1 191 ? -26.972 22.609 77.101 1.00 67.06 191 ARG A C 1
ATOM 1433 O O . ARG A 1 191 ? -26.734 23.352 76.155 1.00 67.06 191 ARG A O 1
ATOM 1440 N N . VAL A 1 192 ? -27.642 22.992 78.184 1.00 66.00 192 VAL A N 1
ATOM 1441 C CA . VAL A 1 192 ? -27.870 24.399 78.522 1.00 66.00 192 VAL A CA 1
ATOM 1442 C C . VAL A 1 192 ? -26.495 25.056 78.622 1.00 66.00 192 VAL A C 1
ATOM 1444 O O . VAL A 1 192 ? -25.711 24.738 79.519 1.00 66.00 192 VAL A O 1
ATOM 1447 N N . VAL A 1 193 ? -26.164 25.906 77.651 1.00 67.75 193 VAL A N 1
ATOM 1448 C CA . VAL A 1 193 ? -24.953 26.725 77.693 1.00 67.75 193 VAL A CA 1
ATOM 1449 C C . VAL A 1 193 ? -25.215 27.808 78.729 1.00 67.75 193 VAL A C 1
ATOM 1451 O O . VAL A 1 193 ? -25.809 28.834 78.420 1.00 67.75 193 VAL A O 1
ATOM 1454 N N . LEU A 1 194 ? -24.839 27.525 79.973 1.00 69.00 194 LEU A N 1
ATOM 1455 C CA . LEU A 1 194 ? -24.883 28.504 81.050 1.00 69.00 194 LEU A CA 1
ATOM 1456 C C . LEU A 1 194 ? -23.928 29.643 80.696 1.00 69.00 194 LEU A C 1
ATOM 1458 O O . LEU A 1 194 ? -22.770 29.417 80.333 1.00 69.00 194 LEU A O 1
ATOM 1462 N N . THR A 1 195 ? -24.420 30.869 80.784 1.00 73.38 195 THR A N 1
ATOM 1463 C CA . THR A 1 195 ? -23.601 32.069 80.628 1.00 73.38 195 THR A CA 1
ATOM 1464 C C . THR A 1 195 ? -22.549 32.130 81.743 1.00 73.38 195 THR A C 1
ATOM 1466 O O . THR A 1 195 ? -22.714 31.537 82.809 1.00 73.38 195 THR A O 1
ATOM 1469 N N . GLY A 1 196 ? -21.440 32.850 81.531 1.00 73.62 196 GLY A N 1
ATOM 1470 C CA . GLY A 1 196 ? -20.334 32.902 82.505 1.00 73.62 196 GLY A CA 1
ATOM 1471 C C . GLY A 1 196 ? -20.746 33.368 83.911 1.00 73.62 196 GLY A C 1
ATOM 1472 O O . GLY A 1 196 ? -20.095 33.016 84.892 1.00 73.62 196 GLY A O 1
ATOM 1473 N N . ARG A 1 197 ? -21.857 34.109 84.016 1.00 74.25 197 ARG A N 1
ATOM 1474 C CA . ARG A 1 197 ? -22.455 34.540 85.285 1.00 74.25 197 ARG A CA 1
ATOM 1475 C C . ARG A 1 197 ? -23.230 33.405 85.966 1.00 74.25 197 ARG A C 1
ATOM 1477 O O . ARG A 1 197 ? -22.959 33.113 87.122 1.00 74.25 197 ARG A O 1
ATOM 1484 N N . GLU A 1 198 ? -24.071 32.684 85.226 1.00 78.25 198 GLU A N 1
ATOM 1485 C CA . GLU A 1 198 ? -24.819 31.521 85.732 1.00 78.25 198 GLU A CA 1
ATOM 1486 C C . GLU A 1 198 ? -23.899 30.359 86.134 1.00 78.25 198 GLU A C 1
ATOM 1488 O O . GLU A 1 198 ? -24.176 29.650 87.096 1.00 78.25 198 GLU A O 1
ATOM 1493 N N . LEU A 1 199 ? -22.777 30.170 85.429 1.00 78.56 199 LEU A N 1
ATOM 1494 C CA . LEU A 1 199 ? -21.733 29.215 85.819 1.00 78.56 199 LEU A CA 1
ATOM 1495 C C . LEU A 1 199 ? -21.119 29.569 87.176 1.00 78.56 199 LEU A C 1
ATOM 1497 O O . LEU A 1 199 ? -20.902 28.676 87.993 1.00 78.56 199 LEU A O 1
ATOM 1501 N N . LYS A 1 200 ? -20.859 30.859 87.417 1.00 77.88 200 LYS A N 1
ATOM 1502 C CA . LYS A 1 200 ? -20.299 31.357 88.678 1.00 77.88 200 LYS A CA 1
ATOM 1503 C C . LYS A 1 200 ? -21.291 31.201 89.833 1.00 77.88 200 LYS A C 1
ATOM 1505 O O . LYS A 1 200 ? -20.880 30.780 90.910 1.00 77.88 200 LYS A O 1
ATOM 1510 N N . ASP A 1 201 ? -22.574 31.444 89.582 1.00 80.25 201 ASP A N 1
ATOM 1511 C CA . ASP A 1 201 ? -23.638 31.275 90.576 1.00 80.25 201 ASP A CA 1
ATOM 1512 C C . ASP A 1 201 ? -23.856 29.789 90.920 1.00 80.25 201 ASP A C 1
ATOM 1514 O O . ASP A 1 201 ? -23.891 29.427 92.095 1.00 80.25 201 ASP A O 1
ATOM 1518 N N . ARG A 1 202 ? -23.864 28.890 89.921 1.00 79.38 202 ARG A N 1
ATOM 1519 C CA . ARG A 1 202 ? -23.946 27.430 90.150 1.00 79.38 202 ARG A CA 1
ATOM 1520 C C . ARG A 1 202 ? -22.722 26.862 90.868 1.00 79.38 202 ARG A C 1
ATOM 1522 O O . ARG A 1 202 ? -22.854 25.935 91.663 1.00 79.38 202 ARG A O 1
ATOM 1529 N N . LEU A 1 203 ? -21.531 27.386 90.569 1.00 79.88 203 LEU A N 1
ATOM 1530 C CA . LEU A 1 203 ? -20.305 27.062 91.302 1.00 79.88 203 LEU A CA 1
ATOM 1531 C C . LEU A 1 203 ? -20.422 27.523 92.759 1.00 79.88 203 LEU A C 1
ATOM 1533 O O . LEU A 1 203 ? -20.128 26.742 93.658 1.00 79.88 203 LEU A O 1
ATOM 1537 N N . GLY A 1 204 ? -20.921 28.739 92.997 1.00 80.56 204 GLY A N 1
ATOM 1538 C CA . GLY A 1 204 ? -21.204 29.249 94.339 1.00 80.56 204 GLY A CA 1
ATOM 1539 C C . GLY A 1 204 ? -22.178 28.366 95.126 1.00 80.56 204 GLY A C 1
ATOM 1540 O O . GLY A 1 204 ? -21.900 28.041 96.275 1.00 80.56 204 GLY A O 1
ATOM 1541 N N . GLU A 1 205 ? -23.267 27.902 94.508 1.00 81.38 205 GLU A N 1
ATOM 1542 C CA . GLU A 1 205 ? -24.227 26.983 95.146 1.00 81.38 205 GLU A CA 1
ATOM 1543 C C . GLU A 1 205 ? -23.632 25.602 95.460 1.00 81.38 205 GLU A C 1
ATOM 1545 O O . GLU A 1 205 ? -23.905 25.034 96.519 1.00 81.38 205 GLU A O 1
ATOM 1550 N N . LEU A 1 206 ? -22.822 25.045 94.553 1.00 79.38 206 LEU A N 1
ATOM 1551 C CA . LEU A 1 206 ? -22.190 23.736 94.747 1.00 79.38 206 LEU A CA 1
ATOM 1552 C C . LEU A 1 206 ? -21.122 23.768 95.845 1.00 79.38 206 LEU A C 1
ATOM 1554 O O . LEU A 1 206 ? -21.039 22.827 96.632 1.00 79.38 206 LEU A O 1
ATOM 1558 N N . PHE A 1 207 ? -20.341 24.848 95.923 1.00 77.31 207 PHE A N 1
ATOM 1559 C CA . PHE A 1 207 ? -19.313 25.022 96.952 1.00 77.31 207 PHE A CA 1
ATOM 1560 C C . PHE A 1 207 ? -19.868 25.561 98.278 1.00 77.31 207 PHE A C 1
ATOM 1562 O O . PHE A 1 207 ? -19.291 25.286 99.324 1.00 77.31 207 PHE A O 1
ATOM 1569 N N . GLY A 1 208 ? -21.008 26.256 98.265 1.00 70.44 208 GLY A N 1
ATOM 1570 C CA . GLY A 1 208 ? -21.711 26.694 99.474 1.00 70.44 208 GLY A CA 1
ATOM 1571 C C . GLY A 1 208 ? -22.474 25.576 100.194 1.00 70.44 208 GLY A C 1
ATOM 1572 O O . GLY A 1 208 ? -22.764 25.709 101.374 1.00 70.44 208 GLY A O 1
ATOM 1573 N N . ARG A 1 209 ? -22.780 24.461 99.514 1.00 60.53 209 ARG A N 1
ATOM 1574 C CA . ARG A 1 209 ? -23.404 23.263 100.114 1.00 60.53 209 ARG A CA 1
ATOM 1575 C C . ARG A 1 209 ? -22.413 22.278 100.751 1.00 60.53 209 ARG A C 1
ATOM 1577 O O . ARG A 1 209 ? -22.852 21.268 101.292 1.00 60.53 209 ARG A O 1
ATOM 1584 N N . GLN A 1 210 ? -21.105 22.521 100.636 1.00 57.50 210 GLN A N 1
ATOM 1585 C CA . GLN A 1 210 ? -20.046 21.682 101.223 1.00 57.50 210 GLN A CA 1
ATOM 1586 C C . GLN A 1 210 ? -19.419 22.279 102.499 1.00 57.50 210 GLN A C 1
ATOM 1588 O O . GLN A 1 210 ? -18.381 21.793 102.949 1.00 57.50 210 GLN A O 1
ATOM 1593 N N . GLN A 1 211 ? -20.053 23.291 103.093 1.00 50.34 211 GLN A N 1
ATOM 1594 C CA . GLN A 1 211 ? -19.801 23.755 104.463 1.00 50.34 211 GLN A CA 1
ATOM 1595 C C . GLN A 1 211 ? -21.062 23.564 105.300 1.00 50.34 211 GLN A C 1
ATOM 1597 O O . GLN A 1 211 ? -20.905 23.290 106.509 1.00 50.34 211 GLN A O 1
#

pLDDT: mean 73.82, std 15.36, range [35.91, 93.69]

Secondary structure (DSSP, 8-state):
------PPEEEEEE--HHHHHHHHHHHHTT---EEEEE----------------------EEEEEPSS-PPTT--SEEEEEE-SPPSS-EEEEE----TT-GGGGTTEEEEEEEEEEEEEEESS--HHHHHHHHHHHHHHHS----------TTT-------HHHHHHHHHHHHHHHHHHHHHHHHHHHHS----HHHHHHHHHHHHHTT-

Organism: NCBI:txid156173

Radius of gyration: 42.38 Å; chains: 1; bounding box: 68×60×135 Å

InterPro domains:
  IPR003196 Transcription initiation factor IIF, beta subunit [PTHR10445] (6-211)
  IPR011039 Transcription Factor IIF, Rap30/Rap74, interaction [SSF50916] (4-122)